Protein AF-A0A1Y5T626-F1 (afdb_monomer_lite)

InterPro domains:
  IPR026001 Abortive infection protein-like, C-terminal domain [PF14355] (139-267)

Structure (mmCIF, N/CA/C/O backbone):
data_AF-A0A1Y5T626-F1
#
_entry.id   AF-A0A1Y5T626-F1
#
loop_
_atom_site.group_PDB
_atom_site.id
_atom_site.type_symbol
_atom_site.label_atom_id
_atom_site.label_alt_id
_atom_site.label_comp_id
_atom_site.label_asym_id
_atom_site.label_entity_id
_atom_site.label_seq_id
_atom_site.pdbx_PDB_ins_code
_atom_site.Cartn_x
_atom_site.Cartn_y
_atom_site.Cartn_z
_atom_site.occupancy
_atom_site.B_iso_or_equiv
_atom_site.auth_seq_id
_atom_site.auth_comp_id
_atom_site.auth_asym_id
_atom_site.auth_atom_id
_atom_site.pdbx_PDB_model_num
ATOM 1 N N . MET A 1 1 ? 14.960 4.125 -10.237 1.00 83.12 1 MET A N 1
ATOM 2 C CA . MET A 1 1 ? 14.543 2.937 -9.449 1.00 83.12 1 MET A CA 1
ATOM 3 C C . MET A 1 1 ? 15.680 1.928 -9.455 1.00 83.12 1 MET A C 1
ATOM 5 O O . MET A 1 1 ? 16.269 1.764 -10.512 1.00 83.12 1 MET A O 1
ATOM 9 N N . LYS A 1 2 ? 16.004 1.274 -8.330 1.00 88.19 2 LYS A N 1
ATOM 10 C CA . LYS A 1 2 ? 17.037 0.223 -8.282 1.00 88.19 2 LYS A CA 1
ATOM 11 C C . LYS A 1 2 ? 16.456 -1.063 -7.700 1.00 88.19 2 LYS A C 1
ATOM 13 O O . LYS A 1 2 ? 15.790 -0.997 -6.671 1.00 88.19 2 LYS A O 1
ATOM 18 N N . ILE A 1 3 ? 16.715 -2.185 -8.363 1.00 92.25 3 ILE A N 1
ATOM 19 C CA . ILE A 1 3 ? 16.168 -3.511 -8.045 1.00 92.25 3 ILE A CA 1
ATOM 20 C C . ILE A 1 3 ? 17.290 -4.532 -7.812 1.00 92.25 3 ILE A C 1
ATOM 22 O O . ILE A 1 3 ? 18.430 -4.326 -8.242 1.00 92.25 3 ILE A O 1
ATOM 26 N N . GLY A 1 4 ? 16.979 -5.611 -7.104 1.00 88.31 4 GLY A N 1
ATOM 27 C CA . GLY A 1 4 ? 17.899 -6.673 -6.721 1.00 88.31 4 GLY A CA 1
ATOM 28 C C . GLY A 1 4 ? 17.961 -7.824 -7.726 1.00 88.31 4 GLY A C 1
ATOM 29 O O . GLY A 1 4 ? 17.244 -7.876 -8.726 1.00 88.31 4 GLY A O 1
ATOM 30 N N . GLU A 1 5 ? 18.829 -8.792 -7.435 1.00 92.62 5 GLU A N 1
ATOM 31 C CA . GLU A 1 5 ? 19.115 -9.944 -8.307 1.00 92.62 5 GLU A CA 1
ATOM 32 C C . GLU A 1 5 ? 17.899 -10.830 -8.590 1.00 92.62 5 GLU A C 1
ATOM 34 O O . GLU A 1 5 ? 17.734 -11.338 -9.702 1.00 92.62 5 GLU A O 1
ATOM 39 N N . ALA A 1 6 ? 17.022 -11.000 -7.599 1.00 91.56 6 ALA A N 1
ATOM 40 C CA . ALA A 1 6 ? 15.804 -11.785 -7.757 1.00 91.56 6 ALA A CA 1
ATOM 41 C C . ALA A 1 6 ? 14.863 -11.147 -8.792 1.00 91.56 6 ALA A C 1
ATOM 43 O O . ALA A 1 6 ? 14.368 -11.835 -9.683 1.00 91.56 6 ALA A O 1
ATOM 44 N N . ALA A 1 7 ? 14.665 -9.826 -8.721 1.00 95.75 7 ALA A N 1
ATOM 45 C CA . ALA A 1 7 ? 13.822 -9.098 -9.663 1.00 95.75 7 ALA A CA 1
ATOM 46 C C . ALA A 1 7 ? 14.418 -9.111 -11.078 1.00 95.75 7 ALA A C 1
ATOM 48 O O . ALA A 1 7 ? 13.700 -9.384 -12.038 1.00 95.75 7 ALA A O 1
ATOM 49 N N . ILE A 1 8 ? 15.737 -8.914 -11.206 1.00 97.94 8 ILE A N 1
ATOM 50 C CA . ILE A 1 8 ? 16.442 -9.033 -12.493 1.00 97.94 8 ILE A CA 1
ATOM 51 C C . ILE A 1 8 ? 16.241 -10.430 -13.090 1.00 97.94 8 ILE A C 1
ATOM 53 O O . ILE A 1 8 ? 15.916 -10.553 -14.267 1.00 97.94 8 ILE A O 1
ATOM 57 N N . SER A 1 9 ? 16.378 -11.487 -12.288 1.00 97.00 9 SER A N 1
ATOM 58 C CA . SER A 1 9 ? 16.199 -12.867 -12.758 1.00 97.00 9 SER A CA 1
ATOM 59 C C . SER A 1 9 ? 14.779 -13.123 -13.275 1.00 97.00 9 SER A C 1
ATOM 61 O O . SER A 1 9 ? 14.613 -13.727 -14.333 1.00 97.00 9 SER A O 1
ATOM 63 N N . HIS A 1 10 ? 13.753 -12.603 -12.593 1.00 97.62 10 HIS A N 1
ATOM 64 C CA . HIS A 1 10 ? 12.374 -12.665 -13.087 1.00 97.62 10 HIS A CA 1
ATOM 65 C C . HIS A 1 10 ? 12.187 -11.899 -14.400 1.00 97.62 10 HIS A C 1
ATOM 67 O O . HIS A 1 10 ? 11.561 -12.421 -15.319 1.00 97.62 10 HIS A O 1
ATOM 73 N N . LEU A 1 11 ? 12.759 -10.699 -14.524 1.00 98.19 11 LEU A N 1
ATOM 74 C CA . LEU A 1 11 ? 12.690 -9.903 -15.754 1.00 98.19 11 LEU A CA 1
ATOM 75 C C . LEU A 1 11 ? 13.376 -10.586 -16.945 1.00 98.19 11 LEU A C 1
ATOM 77 O O . LEU A 1 11 ? 12.913 -10.455 -18.079 1.00 98.19 11 LEU A O 1
ATOM 81 N N . VAL A 1 12 ? 14.448 -11.346 -16.707 1.00 98.19 12 VAL A N 1
ATOM 82 C CA . VAL A 1 12 ? 15.099 -12.164 -17.743 1.00 98.19 12 VAL A CA 1
ATOM 83 C C . VAL A 1 12 ? 14.169 -13.258 -18.246 1.00 98.19 12 VAL A C 1
ATOM 85 O O . VAL A 1 12 ? 14.033 -13.421 -19.459 1.00 98.19 12 VAL A O 1
ATOM 88 N N . GLU A 1 13 ? 13.514 -13.988 -17.343 1.00 97.69 13 GLU A N 1
ATOM 89 C CA . GLU A 1 13 ? 12.577 -15.039 -17.744 1.00 97.69 13 GLU A CA 1
ATOM 90 C C . GLU A 1 13 ? 11.328 -14.458 -18.416 1.00 97.69 13 GLU A C 1
ATOM 92 O O . GLU A 1 13 ? 10.905 -14.992 -19.435 1.00 97.69 13 GLU A O 1
ATOM 97 N N . ILE A 1 14 ? 10.796 -13.325 -17.943 1.00 97.50 14 ILE A N 1
ATOM 98 C CA . ILE A 1 14 ? 9.703 -12.599 -18.616 1.00 97.50 14 ILE A CA 1
ATOM 99 C C . ILE A 1 14 ? 10.117 -12.237 -20.045 1.00 97.50 14 ILE A C 1
ATOM 101 O O . ILE A 1 14 ? 9.430 -12.608 -20.994 1.00 97.50 14 ILE A O 1
ATOM 105 N N . ALA A 1 15 ? 11.270 -11.581 -20.219 1.00 97.12 15 ALA A N 1
ATOM 106 C CA . ALA A 1 15 ? 11.767 -11.194 -21.537 1.00 97.12 15 ALA A CA 1
ATOM 107 C C . ALA A 1 15 ? 11.977 -12.409 -22.453 1.00 97.12 15 ALA A C 1
ATOM 109 O O . ALA A 1 15 ? 11.654 -12.352 -23.638 1.00 97.12 15 ALA A O 1
ATOM 110 N N . TYR A 1 16 ? 12.481 -13.524 -21.921 1.00 95.56 16 TYR A N 1
ATOM 111 C CA . TYR A 1 16 ? 12.650 -14.759 -22.682 1.00 95.56 16 TYR A CA 1
ATOM 112 C C . TYR A 1 16 ? 11.308 -15.381 -23.100 1.00 95.56 16 TYR A C 1
ATOM 114 O O . TYR A 1 16 ? 11.157 -15.797 -24.252 1.00 95.56 16 TYR A O 1
ATOM 122 N N . ASN A 1 17 ? 10.337 -15.407 -22.187 1.00 95.88 17 ASN A N 1
ATOM 123 C CA . ASN A 1 17 ? 9.030 -16.033 -22.377 1.00 95.88 17 ASN A CA 1
ATOM 124 C C . ASN A 1 17 ? 8.097 -15.237 -23.299 1.00 95.88 17 ASN A C 1
ATOM 126 O O . ASN A 1 17 ? 7.178 -15.828 -23.852 1.00 95.88 17 ASN A O 1
ATOM 130 N N . THR A 1 18 ? 8.383 -13.958 -23.571 1.00 95.00 18 THR A N 1
ATOM 131 C CA . THR A 1 18 ? 7.705 -13.212 -24.654 1.00 95.00 18 THR A CA 1
ATOM 132 C C . THR A 1 18 ? 7.860 -13.862 -26.036 1.00 95.00 18 THR A C 1
ATOM 134 O O . THR A 1 18 ? 7.148 -13.513 -26.972 1.00 95.00 18 THR A O 1
ATOM 137 N N . GLY A 1 19 ? 8.835 -14.764 -26.211 1.00 93.19 19 GLY A N 1
ATOM 138 C CA . GLY A 1 19 ? 9.074 -15.453 -27.479 1.00 93.19 19 GLY A CA 1
ATOM 139 C C . GLY A 1 19 ? 9.789 -14.610 -28.541 1.00 93.19 19 GLY A C 1
ATOM 140 O O . GLY A 1 19 ? 10.051 -15.120 -29.631 1.00 93.19 19 GLY A O 1
ATOM 141 N N . MET A 1 20 ? 10.182 -13.366 -28.236 1.00 93.88 20 MET A N 1
ATOM 142 C CA . MET A 1 20 ? 10.884 -12.488 -29.179 1.00 93.88 20 MET A CA 1
ATOM 143 C C . MET A 1 20 ? 12.141 -13.142 -29.782 1.00 93.88 20 MET A C 1
ATOM 145 O O . MET A 1 20 ? 12.920 -13.836 -29.108 1.00 93.88 20 MET A O 1
ATOM 149 N N . SER A 1 21 ? 12.373 -12.897 -31.073 1.00 95.06 21 SER A N 1
ATOM 150 C CA . SER A 1 21 ? 13.642 -13.225 -31.729 1.00 95.06 21 SER A CA 1
ATOM 151 C C . SER A 1 21 ? 14.734 -12.212 -31.347 1.00 95.06 21 SER A C 1
ATOM 153 O O . SER A 1 21 ? 14.468 -11.207 -30.686 1.00 95.06 21 SER A O 1
ATOM 155 N N . SER A 1 22 ? 15.991 -12.490 -31.711 1.00 95.38 22 SER A N 1
ATOM 156 C CA . SER A 1 22 ? 17.142 -11.673 -31.297 1.00 95.38 22 SER A CA 1
ATOM 157 C C . SER A 1 22 ? 17.028 -10.203 -31.710 1.00 95.38 22 SER A C 1
ATOM 159 O O . SER A 1 22 ? 17.240 -9.335 -30.872 1.00 95.38 22 SER A O 1
ATOM 161 N N . GLY A 1 23 ? 16.638 -9.919 -32.957 1.00 95.62 23 GLY A N 1
ATOM 162 C CA . GLY A 1 23 ? 16.485 -8.548 -33.458 1.00 95.62 23 GLY A CA 1
ATOM 163 C C . GLY A 1 23 ? 15.469 -7.712 -32.663 1.00 95.62 23 GLY A C 1
ATOM 164 O O . GLY A 1 23 ? 15.857 -6.685 -32.110 1.00 95.62 23 GLY A O 1
ATOM 165 N N . PRO A 1 24 ? 14.198 -8.146 -32.539 1.00 95.88 24 PRO A N 1
ATOM 166 C CA . PRO A 1 24 ? 13.185 -7.477 -31.722 1.00 95.88 24 PRO A CA 1
ATOM 167 C C . PRO A 1 24 ? 13.579 -7.315 -30.253 1.00 95.88 24 PRO A C 1
ATOM 169 O O . PRO A 1 24 ? 13.340 -6.258 -29.685 1.00 95.88 24 PRO A O 1
ATOM 172 N N . MET A 1 25 ? 14.235 -8.312 -29.648 1.00 96.94 25 MET A N 1
ATOM 173 C CA . MET A 1 25 ? 14.713 -8.197 -28.266 1.00 96.94 25 MET A CA 1
ATOM 174 C C . MET A 1 25 ? 15.777 -7.100 -28.126 1.00 96.94 25 MET A C 1
ATOM 176 O O . MET A 1 25 ? 15.714 -6.300 -27.198 1.00 96.94 25 MET A O 1
ATOM 180 N N . ILE A 1 26 ? 16.735 -7.026 -29.056 1.00 97.06 26 ILE A N 1
ATOM 181 C CA . ILE A 1 26 ? 17.733 -5.947 -29.083 1.00 97.06 26 ILE A CA 1
ATOM 182 C C . ILE A 1 26 ? 17.045 -4.591 -29.278 1.00 97.06 26 ILE A C 1
ATOM 184 O O . ILE A 1 26 ? 17.348 -3.643 -28.557 1.00 97.06 26 ILE A O 1
ATOM 188 N N . ALA A 1 27 ? 16.095 -4.507 -30.214 1.00 96.44 27 ALA A N 1
ATOM 189 C CA . ALA A 1 27 ? 15.354 -3.281 -30.499 1.00 96.44 27 ALA A CA 1
ATOM 190 C C . ALA A 1 27 ? 14.538 -2.797 -29.290 1.00 96.44 27 ALA A C 1
ATOM 192 O O . ALA A 1 27 ? 14.571 -1.608 -28.986 1.00 96.44 27 ALA A O 1
ATOM 193 N N . PHE A 1 28 ? 13.878 -3.715 -28.575 1.00 97.50 28 PHE A N 1
ATOM 194 C CA . PHE A 1 28 ? 13.154 -3.425 -27.338 1.00 97.50 28 PHE A CA 1
ATOM 195 C C . PHE A 1 28 ? 14.066 -2.768 -26.303 1.00 97.50 28 PHE A C 1
ATOM 197 O O . PHE A 1 28 ? 13.752 -1.716 -25.771 1.00 97.50 28 PHE A O 1
ATOM 204 N N . PHE A 1 29 ? 15.231 -3.348 -26.024 1.00 97.88 29 PHE A N 1
ATOM 205 C CA . PHE A 1 29 ? 16.139 -2.766 -25.038 1.00 97.88 29 PHE A CA 1
ATOM 206 C C . PHE A 1 29 ? 16.732 -1.432 -25.509 1.00 97.88 29 PHE A C 1
ATOM 208 O O . PHE A 1 29 ? 16.848 -0.492 -24.722 1.00 97.88 29 PHE A O 1
ATOM 215 N N . ASN A 1 30 ? 17.045 -1.312 -26.801 1.00 97.06 30 ASN A N 1
ATOM 216 C CA . ASN A 1 30 ? 17.566 -0.072 -27.366 1.00 97.06 30 ASN A CA 1
ATOM 217 C C . ASN A 1 30 ? 16.543 1.079 -27.349 1.00 97.06 30 ASN A C 1
ATOM 219 O O . ASN A 1 30 ? 16.950 2.236 -27.248 1.00 97.06 30 ASN A O 1
ATOM 223 N N . SER A 1 31 ? 15.230 0.806 -27.362 1.00 97.12 31 SER A N 1
ATOM 224 C CA . SER A 1 31 ? 14.220 1.867 -27.208 1.00 97.12 31 SER A CA 1
ATOM 225 C C . SER A 1 31 ? 14.232 2.532 -25.828 1.00 97.12 31 SER A C 1
ATOM 227 O O . SER A 1 31 ? 13.653 3.601 -25.676 1.00 97.12 31 SER A O 1
ATOM 229 N N . PHE A 1 32 ? 14.924 1.945 -24.845 1.00 97.00 32 PHE A N 1
ATOM 230 C CA . PHE A 1 32 ? 15.116 2.498 -23.498 1.00 97.00 32 PHE A CA 1
ATOM 231 C C . PHE A 1 32 ? 16.527 3.071 -23.286 1.00 97.00 32 PHE A C 1
ATOM 233 O O . PHE A 1 32 ? 17.029 3.120 -22.164 1.00 97.00 32 PHE A O 1
ATOM 240 N N . GLY A 1 33 ? 17.191 3.493 -24.369 1.00 91.56 33 GLY A N 1
ATOM 241 C CA . GLY A 1 33 ? 18.471 4.209 -24.315 1.00 91.56 33 GLY A CA 1
ATOM 242 C C . GLY A 1 33 ? 19.716 3.321 -24.276 1.00 91.56 33 GLY A C 1
ATOM 243 O O . GLY A 1 33 ? 20.825 3.834 -24.118 1.00 91.56 33 GLY A O 1
ATOM 244 N N . LEU A 1 34 ? 19.561 2.005 -24.440 1.00 94.38 34 LEU A N 1
ATOM 245 C CA . LEU A 1 34 ? 20.689 1.100 -24.651 1.00 94.38 34 LEU A CA 1
ATOM 246 C C . LEU A 1 34 ? 21.186 1.178 -26.106 1.00 94.38 34 LEU A C 1
ATOM 248 O O . LEU A 1 34 ? 20.417 1.430 -27.029 1.00 94.38 34 LEU A O 1
ATOM 252 N N . ASN A 1 35 ? 22.479 0.928 -26.321 1.00 93.12 35 ASN A N 1
ATOM 253 C CA . ASN A 1 35 ? 23.119 0.995 -27.642 1.00 93.12 35 ASN A CA 1
ATOM 254 C C . ASN A 1 35 ? 23.743 -0.351 -28.028 1.00 93.12 35 ASN A C 1
ATOM 256 O O . ASN A 1 35 ? 24.937 -0.449 -28.312 1.00 93.12 35 ASN A O 1
ATOM 260 N N . ASN A 1 36 ? 22.936 -1.411 -28.008 1.00 92.69 36 ASN A N 1
ATOM 261 C CA . ASN A 1 36 ? 23.397 -2.746 -28.376 1.00 92.69 36 ASN A CA 1
ATOM 262 C C . ASN A 1 36 ? 23.450 -2.910 -29.903 1.00 92.69 36 ASN A C 1
ATOM 264 O O . ASN A 1 36 ? 22.513 -2.487 -30.590 1.00 92.69 36 ASN A O 1
ATOM 268 N N . PRO A 1 37 ? 24.492 -3.559 -30.454 1.00 89.56 37 PRO A N 1
ATOM 269 C CA . PRO A 1 37 ? 24.579 -3.815 -31.885 1.00 89.56 37 PRO A CA 1
ATOM 270 C C . PRO A 1 37 ? 23.448 -4.746 -32.329 1.00 89.56 37 PRO A C 1
ATOM 272 O O . PRO A 1 37 ? 23.225 -5.806 -31.741 1.00 89.56 37 PRO A O 1
ATOM 275 N N . VAL A 1 38 ? 22.743 -4.364 -33.394 1.00 87.62 38 VAL A N 1
ATOM 276 C CA . VAL A 1 38 ? 21.684 -5.195 -33.973 1.00 87.62 38 VAL A CA 1
ATOM 277 C C . VAL A 1 38 ? 22.332 -6.352 -34.724 1.00 87.62 38 VAL A C 1
ATOM 279 O O . VAL A 1 38 ? 22.929 -6.169 -35.783 1.00 87.62 38 VAL A O 1
ATOM 282 N N . VAL A 1 39 ? 22.212 -7.551 -34.162 1.00 89.62 39 VAL A N 1
ATOM 283 C CA . VAL A 1 39 ? 22.705 -8.794 -34.760 1.00 89.62 39 VAL A CA 1
ATOM 284 C C . VAL A 1 39 ? 21.542 -9.706 -35.129 1.00 89.62 39 VAL A C 1
ATOM 286 O O . VAL A 1 39 ? 20.504 -9.719 -34.465 1.00 89.62 39 VAL A O 1
ATOM 289 N N . HIS A 1 40 ? 21.726 -10.507 -36.179 1.00 81.56 40 HIS A N 1
ATOM 290 C CA . HIS A 1 40 ? 20.710 -11.469 -36.610 1.00 81.56 40 HIS A CA 1
ATOM 291 C C . HIS A 1 40 ? 20.450 -12.562 -35.565 1.00 81.56 40 HIS A C 1
ATOM 293 O O . HIS A 1 40 ? 19.309 -12.993 -35.405 1.00 81.56 40 HIS A O 1
ATOM 299 N N . MET A 1 41 ? 21.486 -12.990 -34.838 1.00 91.56 41 MET A N 1
ATOM 300 C CA . MET A 1 41 ? 21.388 -14.056 -33.846 1.00 91.56 41 MET A CA 1
ATOM 301 C C . MET A 1 41 ? 22.274 -13.746 -32.641 1.00 91.56 41 MET A C 1
ATOM 303 O O . MET A 1 41 ? 23.469 -13.509 -32.782 1.00 91.56 41 MET A O 1
ATOM 307 N N . LEU A 1 42 ? 21.668 -13.741 -31.455 1.00 92.12 42 LEU A N 1
ATOM 308 C CA . LEU A 1 42 ? 22.388 -13.677 -30.184 1.00 92.12 42 LEU A CA 1
ATOM 309 C C . LEU A 1 42 ? 22.853 -15.079 -29.791 1.00 92.12 42 LEU A C 1
ATOM 311 O O . LEU A 1 42 ? 22.058 -16.016 -29.856 1.00 92.12 42 LEU A O 1
ATOM 315 N N . ASP A 1 43 ? 24.070 -15.195 -29.257 1.00 90.44 43 ASP A N 1
ATOM 316 C CA . ASP A 1 43 ? 24.578 -16.457 -28.691 1.00 90.44 43 ASP A CA 1
ATOM 317 C C . ASP A 1 43 ? 23.661 -17.006 -27.589 1.00 90.44 43 ASP A C 1
ATOM 319 O O . ASP A 1 43 ? 23.450 -18.208 -27.454 1.00 90.44 43 ASP A O 1
ATOM 323 N N . SER A 1 44 ? 23.114 -16.108 -26.763 1.00 95.69 44 SER A N 1
ATOM 324 C CA . SER A 1 44 ? 22.141 -16.442 -25.727 1.00 95.69 44 SER A CA 1
ATOM 325 C C . SER A 1 44 ? 21.249 -15.246 -25.424 1.00 95.69 44 SER A C 1
ATOM 327 O O . SER A 1 44 ? 21.695 -14.246 -24.857 1.00 95.69 44 SER A O 1
ATOM 329 N N . LYS A 1 45 ? 19.956 -15.379 -25.745 1.00 95.62 45 LYS A N 1
ATOM 330 C CA . LYS A 1 45 ? 18.931 -14.374 -25.423 1.00 95.62 45 LYS A CA 1
ATOM 331 C C . LYS A 1 45 ? 18.831 -14.110 -23.919 1.00 95.62 45 LYS A C 1
ATOM 333 O O . LYS A 1 45 ? 18.719 -12.961 -23.517 1.00 95.62 45 LYS A O 1
ATOM 338 N N . ARG A 1 46 ? 18.936 -15.152 -23.083 1.00 96.69 46 ARG A N 1
ATOM 339 C CA . ARG A 1 46 ? 18.907 -15.003 -21.617 1.00 96.69 46 ARG A CA 1
ATOM 340 C C . ARG A 1 46 ? 20.104 -14.215 -21.098 1.00 96.69 46 ARG A C 1
ATOM 342 O O . ARG A 1 46 ? 19.926 -13.315 -20.284 1.00 96.69 46 ARG A O 1
ATOM 349 N N . ARG A 1 47 ? 21.315 -14.531 -21.577 1.00 97.00 47 ARG A N 1
ATOM 350 C CA . ARG A 1 47 ? 22.535 -13.814 -21.171 1.00 97.00 47 ARG A CA 1
ATOM 351 C C . ARG A 1 47 ? 22.453 -12.343 -21.572 1.00 97.00 47 ARG A C 1
ATOM 353 O O . ARG A 1 47 ? 22.737 -11.480 -20.751 1.00 97.00 47 ARG A O 1
ATOM 360 N N . PHE A 1 48 ? 22.011 -12.083 -22.802 1.00 97.62 48 PHE A N 1
ATOM 361 C CA . PHE A 1 48 ? 21.790 -10.731 -23.302 1.00 97.62 48 PHE A CA 1
ATOM 362 C C . PHE A 1 48 ? 20.754 -9.970 -22.465 1.00 97.62 48 PHE A C 1
ATOM 364 O O . PHE A 1 48 ? 21.060 -8.896 -21.960 1.00 97.62 48 PHE A O 1
ATOM 371 N N . ALA A 1 49 ? 19.569 -10.547 -22.241 1.00 97.56 49 ALA A N 1
ATOM 372 C CA . ALA A 1 49 ? 18.525 -9.920 -21.433 1.00 97.56 49 ALA A CA 1
ATOM 373 C C . ALA A 1 49 ? 18.995 -9.642 -19.996 1.00 97.56 49 ALA A C 1
ATOM 375 O O . ALA A 1 49 ? 18.683 -8.590 -19.449 1.00 97.56 49 ALA A O 1
ATOM 376 N N . ASN A 1 50 ? 19.775 -10.545 -19.386 1.00 98.06 50 ASN A N 1
ATOM 377 C CA . ASN A 1 50 ? 20.330 -10.328 -18.046 1.00 98.06 50 ASN A CA 1
ATOM 378 C C . ASN A 1 50 ? 21.237 -9.098 -18.011 1.00 98.06 50 ASN A C 1
ATOM 380 O O . ASN A 1 50 ? 21.083 -8.247 -17.138 1.00 98.06 50 ASN A O 1
ATOM 384 N N . GLN A 1 51 ? 22.138 -8.983 -18.986 1.00 97.56 51 GLN A N 1
ATOM 385 C CA . GLN A 1 51 ? 23.017 -7.830 -19.104 1.00 97.56 51 GLN A CA 1
ATOM 386 C C . GLN A 1 51 ? 22.225 -6.539 -19.360 1.00 97.56 51 GLN A C 1
ATOM 388 O O . GLN A 1 51 ? 22.416 -5.562 -18.642 1.00 97.56 51 GLN A O 1
ATOM 393 N N . ALA A 1 52 ? 21.282 -6.550 -20.302 1.00 97.88 52 ALA A N 1
ATOM 394 C CA . ALA A 1 52 ? 20.480 -5.376 -20.635 1.00 97.88 52 ALA A C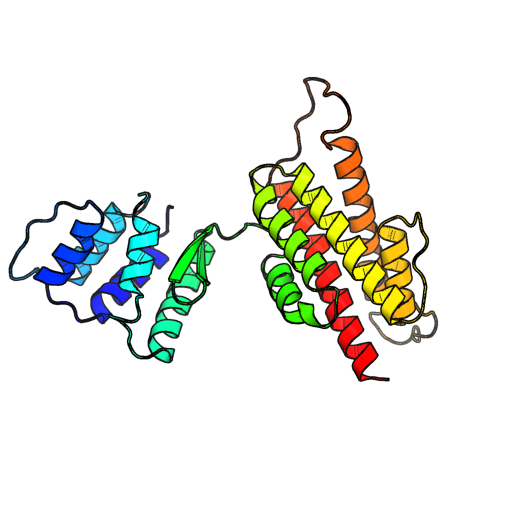A 1
ATOM 395 C C . ALA A 1 52 ? 19.638 -4.880 -19.442 1.00 97.88 52 ALA A C 1
ATOM 397 O O . ALA A 1 52 ? 19.621 -3.686 -19.145 1.00 97.88 52 ALA A O 1
ATOM 398 N N . TRP A 1 53 ? 19.003 -5.786 -18.687 1.00 98.19 53 TRP A N 1
ATOM 399 C CA . TRP A 1 53 ? 18.274 -5.417 -17.467 1.00 98.19 53 TRP A CA 1
ATOM 400 C C . TRP A 1 53 ? 19.184 -4.858 -16.373 1.00 98.19 53 TRP A C 1
ATOM 402 O O . TRP A 1 53 ? 18.774 -3.957 -15.642 1.00 98.19 53 TRP A O 1
ATOM 412 N N . ARG A 1 54 ? 20.421 -5.357 -16.253 1.00 97.94 54 ARG A N 1
ATOM 413 C CA . ARG A 1 54 ? 21.414 -4.793 -15.327 1.00 97.94 54 ARG A CA 1
ATOM 414 C C . ARG A 1 54 ? 21.843 -3.390 -15.728 1.00 97.94 54 ARG A C 1
ATOM 416 O O . ARG A 1 54 ? 22.008 -2.559 -14.845 1.00 97.94 54 ARG A O 1
ATOM 423 N N . GLU A 1 55 ? 22.009 -3.131 -17.019 1.00 97.31 55 GLU A N 1
ATOM 424 C CA . GLU A 1 55 ? 22.370 -1.806 -17.532 1.00 97.31 55 GLU A CA 1
ATOM 425 C C . GLU A 1 55 ? 21.225 -0.796 -17.354 1.00 97.31 55 GLU A C 1
ATOM 427 O O . GLU A 1 55 ? 21.471 0.353 -16.994 1.00 97.31 55 GLU A O 1
ATOM 432 N N . LEU A 1 56 ? 19.966 -1.231 -17.491 1.00 96.38 56 LEU A N 1
ATOM 433 C CA . LEU A 1 56 ? 18.800 -0.411 -17.139 1.00 96.38 56 LEU A CA 1
ATOM 434 C C . LEU A 1 56 ? 18.613 -0.241 -15.624 1.00 96.38 56 LEU A C 1
ATOM 436 O O . LEU A 1 56 ? 17.919 0.679 -15.189 1.00 96.38 56 LEU A O 1
ATOM 440 N N . ASN A 1 57 ? 19.199 -1.101 -14.789 1.00 96.50 57 ASN A N 1
ATOM 441 C CA . ASN A 1 57 ? 18.993 -1.041 -13.347 1.00 96.50 57 ASN A CA 1
ATOM 442 C C . ASN A 1 57 ? 19.556 0.258 -12.748 1.00 96.50 57 ASN A C 1
ATOM 444 O O . ASN A 1 57 ? 20.763 0.489 -12.742 1.00 96.50 57 ASN A O 1
ATOM 448 N N . GLY A 1 58 ? 18.685 1.089 -12.176 1.00 88.44 58 GLY A N 1
ATOM 449 C CA . GLY A 1 58 ? 19.044 2.415 -11.672 1.00 88.44 58 GLY A CA 1
ATOM 450 C C . GLY A 1 58 ? 18.654 3.564 -12.602 1.00 88.44 58 GLY A C 1
ATOM 451 O O . GLY A 1 58 ? 18.631 4.702 -12.134 1.00 88.44 58 GLY A O 1
ATOM 452 N N . SER A 1 59 ? 18.298 3.295 -13.862 1.00 93.69 59 SER A N 1
ATOM 453 C CA . SER A 1 59 ? 17.910 4.327 -14.830 1.00 93.69 59 SER A CA 1
ATOM 454 C C . SER A 1 59 ? 16.487 4.865 -14.593 1.00 93.69 59 SER A C 1
ATOM 456 O O . SER A 1 59 ? 15.698 4.297 -13.822 1.00 93.69 59 SER A O 1
ATOM 458 N N . SER A 1 60 ? 16.164 5.990 -15.245 1.00 90.88 60 SER A N 1
ATOM 459 C CA . SER A 1 60 ? 14.802 6.539 -15.330 1.00 90.88 60 SER A CA 1
ATOM 460 C C . SER A 1 60 ? 13.873 5.693 -16.198 1.00 90.88 60 SER A C 1
ATOM 462 O O . SER A 1 60 ? 12.669 5.714 -15.974 1.00 90.88 60 SER A O 1
ATOM 464 N N . GLU A 1 61 ? 14.430 4.930 -17.141 1.00 95.31 61 GLU A N 1
ATOM 465 C CA . GLU A 1 61 ? 13.676 4.173 -18.147 1.00 95.31 61 GLU A CA 1
ATOM 466 C C . GLU A 1 61 ? 13.190 2.812 -17.644 1.00 95.31 61 GLU A C 1
ATOM 468 O O . GLU A 1 61 ? 12.257 2.235 -18.200 1.00 95.31 61 GLU A O 1
ATOM 473 N N . LEU A 1 62 ? 13.795 2.286 -16.573 1.00 95.81 62 LEU A N 1
ATOM 474 C CA . LEU A 1 62 ? 13.474 0.959 -16.047 1.00 95.81 62 LEU A CA 1
ATOM 475 C C . LEU A 1 62 ? 11.967 0.737 -15.779 1.00 95.81 62 LEU A C 1
ATOM 477 O O . LEU A 1 62 ? 11.470 -0.316 -16.173 1.00 95.81 62 LEU A O 1
ATOM 481 N N . PRO A 1 63 ? 11.211 1.661 -15.146 1.00 93.69 63 PRO A N 1
ATOM 482 C CA . PRO A 1 63 ? 9.774 1.473 -14.934 1.00 93.69 63 PRO A CA 1
ATOM 483 C C . PRO A 1 63 ? 8.982 1.322 -16.237 1.00 93.69 63 PRO A C 1
ATOM 485 O O . PRO A 1 63 ? 8.119 0.452 -16.325 1.00 93.69 63 PRO A O 1
ATOM 488 N N . GLU A 1 64 ? 9.294 2.125 -17.257 1.00 94.81 64 GLU A N 1
ATOM 489 C CA . GLU A 1 64 ? 8.592 2.063 -18.541 1.00 94.81 64 GLU A CA 1
ATOM 490 C C . GLU A 1 64 ? 8.970 0.792 -19.315 1.00 94.81 64 GLU A C 1
ATOM 492 O O . GLU A 1 64 ? 8.103 0.143 -19.895 1.00 94.81 64 GLU A O 1
ATOM 497 N N . ALA A 1 65 ? 10.227 0.347 -19.230 1.00 96.94 65 ALA A N 1
ATOM 498 C CA . ALA A 1 65 ? 10.638 -0.945 -19.777 1.00 96.94 65 ALA A CA 1
ATOM 499 C C . ALA A 1 65 ? 9.877 -2.118 -19.128 1.00 96.94 65 ALA A C 1
ATOM 501 O O . ALA A 1 65 ? 9.435 -3.033 -19.826 1.00 96.94 65 ALA A O 1
ATOM 502 N N . ILE A 1 66 ? 9.669 -2.086 -17.804 1.00 96.94 66 ILE A N 1
ATOM 503 C CA . ILE A 1 66 ? 8.858 -3.089 -17.091 1.00 96.94 66 ILE A CA 1
ATOM 504 C C . ILE A 1 66 ? 7.392 -3.037 -17.549 1.00 96.94 66 ILE A C 1
ATOM 506 O O . ILE A 1 66 ? 6.801 -4.086 -17.804 1.00 96.94 66 ILE A O 1
ATOM 510 N N . ASN A 1 67 ? 6.814 -1.842 -17.703 1.00 94.88 67 ASN A N 1
ATOM 511 C CA . ASN A 1 67 ? 5.455 -1.672 -18.224 1.00 94.88 67 ASN A CA 1
ATOM 512 C C . ASN A 1 67 ? 5.307 -2.284 -19.631 1.00 94.88 67 ASN A C 1
ATOM 514 O O . ASN A 1 67 ? 4.396 -3.075 -19.876 1.00 94.88 67 ASN A O 1
ATOM 518 N N . GLN A 1 68 ? 6.232 -1.987 -20.549 1.00 95.81 68 GLN A N 1
ATOM 519 C CA . GLN A 1 68 ? 6.137 -2.457 -21.934 1.00 95.81 68 GLN A CA 1
ATOM 520 C C . GLN A 1 68 ? 6.389 -3.959 -22.103 1.00 95.81 68 GLN A C 1
ATOM 522 O O . GLN A 1 68 ? 5.682 -4.611 -22.882 1.00 95.81 68 GLN A O 1
ATOM 527 N N . ILE A 1 69 ? 7.344 -4.543 -21.368 1.00 96.94 69 ILE A N 1
ATOM 528 C CA . ILE A 1 69 ? 7.607 -5.990 -21.460 1.00 96.94 69 ILE A CA 1
ATOM 529 C C . ILE A 1 69 ? 6.440 -6.827 -20.908 1.00 96.94 69 ILE A C 1
ATOM 531 O O . ILE A 1 69 ? 6.243 -7.963 -21.332 1.00 96.94 69 ILE A O 1
ATOM 535 N N . LEU A 1 70 ? 5.634 -6.254 -20.009 1.00 95.69 70 LEU A N 1
ATOM 536 C CA . LEU A 1 70 ? 4.419 -6.853 -19.445 1.00 95.69 70 LEU A CA 1
ATOM 537 C C . LEU A 1 70 ? 3.131 -6.371 -20.134 1.00 95.69 70 LEU A C 1
ATOM 539 O O . LEU A 1 70 ? 2.028 -6.623 -19.643 1.00 95.69 70 LEU A O 1
ATOM 543 N N . SER A 1 71 ? 3.238 -5.667 -21.262 1.00 92.50 71 SER A N 1
ATOM 544 C CA . SER A 1 71 ? 2.065 -5.173 -21.983 1.00 92.50 71 SER A CA 1
ATOM 545 C C . SER A 1 71 ? 1.205 -6.321 -22.545 1.00 92.50 71 SER A C 1
ATOM 547 O O . SER A 1 71 ? 1.740 -7.388 -22.872 1.00 92.50 71 SER A O 1
ATOM 549 N N . PRO A 1 72 ? -0.114 -6.107 -22.734 1.00 91.25 72 PRO A N 1
ATOM 550 C CA . PRO A 1 72 ? -1.009 -7.103 -23.336 1.00 91.25 72 PRO A CA 1
ATOM 551 C C . PRO A 1 72 ? -0.583 -7.570 -24.736 1.00 91.25 72 PRO A C 1
ATOM 553 O O . PRO A 1 72 ? -0.981 -8.641 -25.180 1.00 91.25 72 PRO A O 1
ATOM 556 N N . HIS A 1 73 ? 0.256 -6.793 -25.433 1.00 91.12 73 HIS A N 1
ATOM 557 C CA . HIS A 1 73 ? 0.830 -7.191 -26.718 1.00 91.12 73 HIS A CA 1
ATOM 558 C C . HIS A 1 73 ? 1.703 -8.451 -26.607 1.00 91.12 73 HIS A C 1
ATOM 560 O O . HIS A 1 73 ? 1.602 -9.338 -27.451 1.00 91.12 73 HIS A O 1
ATOM 566 N N . HIS A 1 74 ? 2.536 -8.541 -25.565 1.00 93.19 74 HIS A N 1
ATOM 567 C CA . HIS A 1 74 ? 3.373 -9.718 -25.307 1.00 93.19 74 HIS A CA 1
ATOM 568 C C . HIS A 1 74 ? 2.622 -10.810 -24.536 1.00 93.19 74 HIS A C 1
ATOM 570 O O . HIS A 1 74 ? 2.975 -11.982 -24.638 1.00 93.19 74 HIS A O 1
ATOM 576 N N . TRP A 1 75 ? 1.593 -10.426 -23.775 1.00 93.31 75 TRP A N 1
ATOM 577 C CA . TRP A 1 75 ? 0.841 -11.307 -22.882 1.00 93.31 75 TRP A CA 1
ATOM 578 C C . TRP A 1 75 ? -0.670 -11.153 -23.113 1.00 93.31 75 TRP A C 1
ATOM 580 O O . TRP A 1 75 ? -1.344 -10.503 -22.314 1.00 93.31 75 TRP A O 1
ATOM 590 N N . PRO A 1 76 ? -1.217 -11.725 -24.201 1.00 91.00 76 PRO A N 1
ATOM 591 C CA . PRO A 1 76 ? -2.620 -11.536 -24.579 1.00 91.00 76 PRO A CA 1
ATOM 592 C C . PRO A 1 76 ? -3.609 -12.300 -23.686 1.00 91.00 76 PRO A C 1
ATOM 594 O O . PRO A 1 76 ? -4.806 -12.037 -23.742 1.00 91.00 76 PRO A O 1
ATOM 597 N N . GLN A 1 77 ? -3.135 -13.272 -22.900 1.00 92.75 77 GLN A N 1
ATOM 598 C CA . GLN A 1 77 ? -3.946 -13.981 -21.912 1.00 92.75 77 GLN A CA 1
ATOM 599 C C . GLN A 1 77 ? -3.805 -13.300 -20.550 1.00 92.75 77 GLN A C 1
ATOM 601 O O . GLN A 1 77 ? -2.736 -13.360 -19.938 1.00 92.75 77 GLN A O 1
ATOM 606 N N . ASP A 1 78 ? -4.891 -12.700 -20.062 1.00 87.69 78 ASP A N 1
ATOM 607 C CA . ASP A 1 78 ? -4.895 -11.928 -18.812 1.00 87.69 78 ASP A CA 1
ATOM 608 C C . ASP A 1 78 ? -4.413 -12.750 -17.608 1.00 87.69 78 ASP A C 1
ATOM 610 O O . ASP A 1 78 ? -3.592 -12.272 -16.825 1.00 87.69 78 ASP A O 1
ATOM 614 N N . ASP A 1 79 ? -4.827 -14.017 -17.501 1.00 91.75 79 ASP A N 1
ATOM 615 C CA . ASP A 1 79 ? -4.403 -14.912 -16.416 1.00 91.75 79 ASP A CA 1
ATOM 616 C C . ASP A 1 79 ? -2.889 -15.169 -16.421 1.00 91.75 79 ASP A C 1
ATOM 618 O O . ASP A 1 79 ? -2.251 -15.241 -15.367 1.00 91.75 79 ASP A O 1
ATOM 622 N N . GLU A 1 80 ? -2.288 -15.326 -17.602 1.00 93.12 80 GLU A N 1
ATOM 623 C CA . GLU A 1 80 ? -0.848 -15.543 -17.729 1.00 93.12 80 GLU A CA 1
ATOM 624 C C . GLU A 1 80 ? -0.079 -14.256 -17.432 1.00 93.12 80 GLU A C 1
ATOM 626 O O . GLU A 1 80 ? 0.875 -14.274 -16.648 1.00 93.12 80 GLU A O 1
ATOM 631 N N . ARG A 1 81 ? -0.542 -13.130 -17.987 1.00 93.50 81 ARG A N 1
ATOM 632 C CA . ARG A 1 81 ? 0.004 -11.798 -17.714 1.00 93.50 81 ARG A CA 1
ATOM 633 C C . ARG A 1 81 ? 0.011 -11.512 -16.214 1.00 93.50 81 ARG A C 1
ATOM 635 O O . ARG A 1 81 ? 1.047 -11.134 -15.664 1.00 93.50 81 ARG A O 1
ATOM 642 N N . GLN A 1 82 ? -1.112 -11.755 -15.541 1.00 91.06 82 GLN A N 1
ATOM 643 C CA . GLN A 1 82 ? -1.251 -11.525 -14.107 1.00 91.06 82 GLN A CA 1
ATOM 644 C C . GLN A 1 82 ? -0.288 -12.399 -13.298 1.00 91.06 82 GLN A C 1
ATOM 646 O O . GLN A 1 82 ? 0.354 -11.907 -12.371 1.00 91.06 82 GLN A O 1
ATOM 651 N N . ARG A 1 83 ? -0.081 -13.666 -13.684 1.00 93.00 83 ARG A N 1
ATOM 652 C CA . ARG A 1 83 ? 0.919 -14.535 -13.035 1.00 93.00 83 ARG A CA 1
ATOM 653 C C . ARG A 1 83 ? 2.342 -13.989 -13.161 1.00 93.00 83 ARG A C 1
ATOM 655 O O . ARG A 1 83 ? 3.108 -14.090 -12.199 1.00 93.00 83 ARG A O 1
ATOM 662 N N . GLN A 1 84 ? 2.716 -13.428 -14.315 1.00 94.62 84 GLN A N 1
ATOM 663 C CA . GLN A 1 84 ? 4.034 -12.803 -14.488 1.00 94.62 84 GLN A CA 1
ATOM 664 C C . GLN A 1 84 ? 4.186 -11.572 -13.590 1.00 94.62 84 GLN A C 1
ATOM 666 O O . GLN A 1 84 ? 5.193 -11.450 -12.886 1.00 94.62 84 GLN A O 1
ATOM 671 N N . ILE A 1 85 ? 3.162 -10.710 -13.559 1.00 94.06 85 ILE A N 1
ATOM 672 C CA . ILE A 1 85 ? 3.116 -9.523 -12.695 1.00 94.06 85 ILE A CA 1
ATOM 673 C C . ILE A 1 85 ? 3.256 -9.934 -11.228 1.00 94.06 85 ILE A C 1
ATOM 675 O O . ILE A 1 85 ? 4.122 -9.409 -10.532 1.00 94.06 85 ILE A O 1
ATOM 679 N N . ASP A 1 86 ? 2.470 -10.904 -10.759 1.00 91.00 86 ASP A N 1
ATOM 680 C CA . ASP A 1 86 ? 2.475 -11.356 -9.367 1.00 91.00 86 ASP A CA 1
ATOM 681 C C . ASP A 1 86 ? 3.826 -11.937 -8.946 1.00 91.00 86 ASP A C 1
ATOM 683 O O . ASP A 1 86 ? 4.307 -11.678 -7.838 1.00 91.00 86 ASP A O 1
ATOM 687 N N . ASN A 1 87 ? 4.463 -12.719 -9.821 1.00 92.19 87 ASN A N 1
ATOM 688 C CA . ASN A 1 87 ? 5.771 -13.304 -9.543 1.00 92.19 87 ASN A CA 1
ATOM 689 C C . ASN A 1 87 ? 6.873 -12.245 -9.495 1.00 92.19 87 ASN A C 1
ATOM 691 O O . ASN A 1 87 ? 7.664 -12.246 -8.551 1.00 92.19 87 ASN A O 1
ATOM 695 N N . LEU A 1 88 ? 6.888 -11.302 -10.440 1.00 95.62 88 LEU A N 1
ATOM 696 C CA . LEU A 1 88 ? 7.824 -10.182 -10.404 1.00 95.62 88 LEU A CA 1
ATOM 697 C C . LEU A 1 88 ? 7.585 -9.293 -9.173 1.00 95.62 88 LEU A C 1
ATOM 699 O O . LEU A 1 88 ? 8.537 -8.907 -8.493 1.00 95.62 88 LEU A O 1
ATOM 703 N N . ASN A 1 89 ? 6.322 -9.039 -8.822 1.00 91.62 89 ASN A N 1
ATOM 704 C CA . ASN A 1 89 ? 5.948 -8.254 -7.648 1.00 91.62 89 ASN A CA 1
ATOM 705 C C . ASN A 1 89 ? 6.465 -8.859 -6.338 1.00 91.62 89 ASN A C 1
ATOM 707 O O . ASN A 1 89 ? 6.825 -8.112 -5.430 1.00 91.62 89 ASN A O 1
ATOM 711 N N . LYS A 1 90 ? 6.541 -10.192 -6.207 1.00 87.31 90 LYS A N 1
ATOM 712 C CA . LYS A 1 90 ? 7.139 -10.832 -5.018 1.00 87.31 90 LYS A CA 1
ATOM 713 C C . LYS A 1 90 ? 8.595 -10.406 -4.820 1.00 87.31 90 LYS A C 1
ATOM 715 O O . LYS A 1 90 ? 8.976 -10.112 -3.689 1.00 87.31 90 LYS A O 1
ATOM 720 N N . ALA A 1 91 ? 9.376 -10.337 -5.898 1.00 88.44 91 ALA A N 1
ATOM 721 C CA . ALA A 1 91 ? 10.770 -9.908 -5.848 1.00 88.44 91 ALA A CA 1
ATOM 722 C C . ALA A 1 91 ? 10.896 -8.389 -5.655 1.00 88.44 91 ALA A C 1
ATOM 724 O O . ALA A 1 91 ? 11.573 -7.946 -4.730 1.00 88.44 91 ALA A O 1
ATOM 725 N N . LEU A 1 92 ? 10.166 -7.591 -6.443 1.00 88.69 92 LEU A N 1
ATOM 726 C CA . LEU A 1 92 ? 10.193 -6.126 -6.345 1.00 88.69 92 LEU A CA 1
ATOM 727 C C . LEU A 1 92 ? 9.800 -5.617 -4.954 1.00 88.69 92 LEU A C 1
ATOM 729 O O . LEU A 1 92 ? 10.384 -4.651 -4.464 1.00 88.69 92 LEU A O 1
ATOM 733 N N . ARG A 1 93 ? 8.875 -6.301 -4.267 1.00 83.00 93 ARG A N 1
ATOM 734 C CA . ARG A 1 93 ? 8.485 -5.950 -2.892 1.00 83.00 93 ARG A CA 1
ATOM 735 C C . ARG A 1 93 ? 9.648 -6.006 -1.912 1.00 83.00 93 ARG A C 1
ATOM 737 O O . ARG A 1 93 ? 9.661 -5.207 -0.973 1.00 83.00 93 ARG A O 1
ATOM 744 N N . ILE A 1 94 ? 10.584 -6.938 -2.090 1.00 74.56 94 ILE A N 1
ATOM 745 C CA . ILE A 1 94 ? 11.794 -7.043 -1.260 1.00 74.56 94 ILE A CA 1
ATOM 746 C C . ILE A 1 94 ? 12.700 -5.837 -1.525 1.00 74.56 94 ILE A C 1
ATOM 748 O O . ILE A 1 94 ? 13.240 -5.259 -0.586 1.00 74.56 94 ILE A O 1
ATOM 752 N N . ASP A 1 95 ? 12.768 -5.405 -2.782 1.00 79.75 95 ASP A N 1
ATOM 753 C CA . ASP A 1 95 ? 13.572 -4.267 -3.234 1.00 79.75 95 ASP A CA 1
ATOM 754 C C . ASP A 1 95 ? 12.928 -2.900 -2.948 1.00 79.75 95 ASP A C 1
ATOM 756 O O . ASP A 1 95 ? 13.497 -1.860 -3.279 1.00 79.75 95 ASP A O 1
ATOM 760 N N . GLY A 1 96 ? 11.744 -2.884 -2.331 1.00 73.12 96 GLY A N 1
ATOM 761 C CA . GLY A 1 96 ? 11.038 -1.653 -1.995 1.00 73.12 96 GLY A CA 1
ATOM 762 C C . GLY A 1 96 ? 10.260 -1.044 -3.162 1.00 73.12 96 GLY A C 1
ATOM 763 O O . GLY A 1 96 ? 10.072 0.167 -3.180 1.00 73.12 96 GLY A O 1
ATOM 764 N N . TRP A 1 97 ? 9.773 -1.860 -4.100 1.00 84.00 97 TRP A N 1
ATOM 765 C CA . TRP A 1 97 ? 8.938 -1.444 -5.235 1.00 84.00 97 TRP A CA 1
ATOM 766 C C . TRP A 1 97 ? 7.683 -2.315 -5.359 1.00 84.00 97 TRP A C 1
ATOM 768 O O . TRP A 1 97 ? 7.631 -3.441 -4.860 1.00 84.00 97 TRP A O 1
ATOM 778 N N . VAL A 1 98 ? 6.652 -1.798 -6.018 1.00 88.06 98 VAL A N 1
ATOM 779 C CA . VAL A 1 98 ? 5.442 -2.549 -6.365 1.00 88.06 98 VAL A CA 1
ATOM 780 C C . VAL A 1 98 ? 4.938 -2.106 -7.735 1.00 88.06 98 VAL A C 1
ATOM 782 O O . VAL A 1 98 ? 5.068 -0.946 -8.104 1.00 88.06 98 VAL A O 1
ATOM 785 N N . ILE A 1 99 ? 4.401 -3.050 -8.498 1.00 90.31 99 ILE A N 1
ATOM 786 C CA . ILE A 1 99 ? 3.679 -2.809 -9.743 1.00 90.31 99 ILE A CA 1
ATOM 787 C C . ILE A 1 99 ? 2.193 -2.737 -9.408 1.00 90.31 99 ILE A C 1
ATOM 789 O O . ILE A 1 99 ? 1.644 -3.701 -8.860 1.00 90.31 99 ILE A O 1
ATOM 793 N N . GLU A 1 100 ? 1.566 -1.620 -9.757 1.00 83.12 100 GLU A N 1
ATOM 794 C CA . GLU A 1 100 ? 0.123 -1.388 -9.677 1.00 83.12 100 GLU A CA 1
ATOM 795 C C . GLU A 1 100 ? -0.457 -1.275 -11.091 1.00 83.12 100 GLU A C 1
ATOM 797 O O . GLU A 1 100 ? 0.193 -0.735 -11.986 1.00 83.12 100 GLU A O 1
ATOM 802 N N . ASP A 1 101 ? -1.662 -1.806 -11.307 1.00 78.94 101 ASP A N 1
ATOM 803 C CA . ASP A 1 101 ? -2.376 -1.671 -12.581 1.00 78.94 101 ASP A CA 1
ATOM 804 C C . ASP A 1 101 ? -3.373 -0.509 -12.477 1.00 78.94 101 ASP A C 1
ATOM 806 O O . ASP A 1 101 ? -4.359 -0.581 -11.741 1.00 78.94 101 ASP A O 1
ATOM 810 N N . ASN A 1 102 ? -3.089 0.578 -13.194 1.00 70.75 102 ASN A N 1
ATOM 811 C CA . ASN A 1 102 ? -3.937 1.758 -13.292 1.00 70.75 102 ASN A CA 1
ATOM 812 C C . ASN A 1 102 ? -4.627 1.768 -14.660 1.00 70.75 102 ASN A C 1
ATOM 814 O O . ASN A 1 102 ? -4.105 2.318 -15.631 1.00 70.75 102 ASN A O 1
ATOM 818 N N . LEU A 1 103 ? -5.824 1.174 -14.726 1.00 67.94 103 LEU A N 1
ATOM 819 C CA . LEU A 1 103 ? -6.675 1.150 -15.927 1.00 67.94 103 LEU A CA 1
ATOM 820 C C . LEU A 1 103 ? -5.952 0.593 -17.174 1.00 67.94 103 LEU A C 1
ATOM 822 O O . LEU A 1 103 ? -6.102 1.121 -18.275 1.00 67.94 103 LEU A O 1
ATOM 826 N N . GLY A 1 104 ? -5.154 -0.465 -17.006 1.00 67.44 104 GLY A N 1
ATOM 827 C CA . GLY A 1 104 ? -4.433 -1.144 -18.084 1.00 67.44 104 GLY A CA 1
ATOM 828 C C . GLY A 1 104 ? -2.998 -0.659 -18.296 1.00 67.44 104 GLY A C 1
ATOM 829 O O . GLY A 1 104 ? -2.273 -1.253 -19.099 1.00 67.44 104 GLY A O 1
ATOM 830 N N . ARG A 1 105 ? -2.554 0.381 -17.576 1.00 78.69 105 ARG A N 1
ATOM 831 C CA . ARG A 1 105 ? -1.148 0.802 -17.540 1.00 78.69 105 ARG A CA 1
ATOM 832 C C . ARG A 1 105 ? -0.509 0.364 -16.230 1.00 78.69 105 ARG A C 1
ATOM 834 O O . ARG A 1 105 ? -0.987 0.719 -15.156 1.00 78.69 105 ARG A O 1
ATOM 841 N N . LEU A 1 106 ? 0.599 -0.367 -16.326 1.00 87.88 106 LEU A N 1
ATOM 842 C CA . LEU A 1 106 ? 1.359 -0.765 -15.150 1.00 87.88 106 LEU A CA 1
ATOM 843 C C . LEU A 1 106 ? 2.256 0.384 -14.706 1.00 87.88 106 LEU A C 1
ATOM 845 O O . LEU A 1 106 ? 3.065 0.893 -15.483 1.00 87.88 106 LEU A O 1
ATOM 849 N N . GLU A 1 107 ? 2.148 0.760 -13.441 1.00 85.12 107 GLU A N 1
ATOM 850 C CA . GLU A 1 107 ? 3.010 1.757 -12.822 1.00 85.12 107 GLU A CA 1
ATOM 851 C C . GLU A 1 107 ? 3.862 1.097 -11.744 1.00 85.12 107 GLU A C 1
ATOM 853 O O . GLU A 1 107 ? 3.354 0.426 -10.845 1.00 85.12 107 GLU A O 1
ATOM 858 N N . VAL A 1 108 ? 5.184 1.273 -11.845 1.00 86.62 108 VAL A N 1
ATOM 859 C CA . VAL A 1 108 ? 6.108 0.819 -10.803 1.00 86.62 108 VAL A CA 1
ATOM 860 C C . VAL A 1 108 ? 6.288 1.945 -9.801 1.00 86.62 108 VAL A C 1
ATOM 862 O O . VAL A 1 108 ? 6.960 2.941 -10.075 1.00 86.62 108 VAL A O 1
ATOM 865 N N . THR A 1 109 ? 5.686 1.789 -8.633 1.00 78.38 109 THR A N 1
ATOM 866 C CA . THR A 1 109 ? 5.743 2.770 -7.555 1.00 78.38 109 THR A CA 1
ATOM 867 C C . THR A 1 109 ? 6.705 2.284 -6.471 1.00 78.38 109 THR A C 1
ATOM 869 O O . THR A 1 109 ? 6.892 1.072 -6.292 1.00 78.38 109 THR A O 1
ATOM 872 N N . PRO A 1 110 ? 7.390 3.193 -5.747 1.00 69.19 110 PRO A N 1
ATOM 873 C CA . PRO A 1 110 ? 8.075 2.802 -4.527 1.00 69.19 110 PRO A CA 1
ATOM 874 C C . PRO A 1 110 ? 7.061 2.081 -3.652 1.00 69.19 110 PRO A C 1
ATOM 876 O O . PRO A 1 110 ? 5.968 2.598 -3.418 1.00 69.19 110 PRO A O 1
ATOM 879 N N . ARG A 1 111 ? 7.424 0.898 -3.158 1.00 69.12 111 ARG A N 1
ATOM 880 C CA . ARG A 1 111 ? 6.686 0.264 -2.078 1.00 69.12 111 ARG A CA 1
ATOM 881 C C . ARG A 1 111 ? 6.690 1.297 -0.977 1.00 69.12 111 ARG A C 1
ATOM 883 O O . ARG A 1 111 ? 7.743 1.585 -0.403 1.00 69.12 111 ARG A O 1
ATOM 890 N N . SER A 1 112 ? 5.527 1.881 -0.728 1.00 53.72 112 SER A N 1
ATOM 891 C CA . SER A 1 112 ? 5.360 2.783 0.384 1.00 53.72 112 SER A CA 1
ATOM 892 C C . SER A 1 112 ? 5.841 1.979 1.597 1.00 53.72 112 SER A C 1
ATOM 894 O O . SER A 1 112 ? 5.323 0.917 1.944 1.00 53.72 112 SER A O 1
ATOM 896 N N . GLY A 1 113 ? 6.950 2.403 2.208 1.00 48.34 113 GLY A N 1
ATOM 897 C CA . GLY A 1 113 ? 7.467 1.735 3.404 1.00 48.34 113 GLY A CA 1
ATOM 898 C C . GLY A 1 113 ? 6.483 1.845 4.572 1.00 48.34 113 GLY A C 1
ATOM 899 O O . GLY A 1 113 ? 6.786 1.382 5.669 1.00 48.34 113 GLY A O 1
ATOM 900 N N . LEU A 1 114 ? 5.348 2.515 4.351 1.00 52.50 114 LEU A N 1
ATOM 901 C CA . LEU A 1 114 ? 4.186 2.592 5.202 1.00 52.50 114 LEU A CA 1
ATOM 902 C C . LEU A 1 114 ? 3.990 1.274 5.940 1.00 52.50 114 LEU A C 1
ATOM 904 O O . LEU A 1 114 ? 3.583 0.255 5.373 1.00 52.50 114 LEU A O 1
ATOM 908 N N . GLY A 1 115 ? 4.231 1.317 7.253 1.00 50.31 115 GLY A N 1
ATOM 909 C CA . GLY A 1 115 ? 3.512 0.402 8.116 1.00 50.31 115 GLY A CA 1
ATOM 910 C C . GLY A 1 115 ? 2.041 0.528 7.722 1.00 50.31 115 GLY A C 1
ATOM 911 O O . GLY A 1 115 ? 1.561 1.634 7.478 1.00 50.31 115 GLY A O 1
ATOM 912 N N . GLY A 1 116 ? 1.344 -0.592 7.571 1.00 55.06 116 GLY A N 1
ATOM 913 C CA . GLY A 1 116 ? -0.074 -0.575 7.227 1.00 55.06 116 GLY A CA 1
ATOM 914 C C . GLY A 1 116 ? -0.424 -0.290 5.765 1.00 55.06 116 GLY A C 1
ATOM 915 O O . GLY A 1 116 ? -1.603 -0.130 5.507 1.00 55.06 116 GLY A O 1
ATOM 916 N N . ASP A 1 117 ? 0.503 -0.301 4.801 1.00 66.88 117 ASP A N 1
ATOM 917 C CA . ASP A 1 117 ? 0.160 -0.179 3.366 1.00 66.88 117 ASP A CA 1
ATOM 918 C C . ASP A 1 117 ? -0.883 -1.220 2.902 1.00 66.88 117 ASP A C 1
ATOM 920 O O . ASP A 1 117 ? -1.870 -0.900 2.244 1.00 66.88 117 ASP A O 1
ATOM 924 N N . ALA A 1 118 ? -0.734 -2.474 3.342 1.00 65.12 118 ALA A N 1
ATOM 925 C CA . ALA A 1 118 ? -1.746 -3.506 3.116 1.00 65.12 118 ALA A CA 1
ATOM 926 C C . ALA A 1 118 ? -3.079 -3.181 3.817 1.00 65.12 118 ALA A C 1
ATOM 928 O O . ALA A 1 118 ? -4.139 -3.500 3.290 1.00 65.12 118 ALA A O 1
ATOM 929 N N . ALA A 1 119 ? -3.035 -2.536 4.986 1.00 70.81 119 ALA A N 1
ATOM 930 C CA . ALA A 1 119 ? -4.235 -2.135 5.710 1.00 70.81 119 ALA A CA 1
ATOM 931 C C . ALA A 1 119 ? -4.935 -0.938 5.049 1.00 70.81 119 ALA A C 1
ATOM 933 O O . ALA A 1 119 ? -6.155 -0.935 4.962 1.00 70.81 119 ALA A O 1
ATOM 934 N N . LEU A 1 120 ? -4.181 0.031 4.522 1.00 73.56 120 LEU A N 1
ATOM 935 C CA . LEU A 1 120 ? -4.699 1.151 3.735 1.00 73.56 120 LEU A CA 1
ATOM 936 C C . LEU A 1 120 ? -5.331 0.673 2.432 1.00 73.56 120 LEU A C 1
ATOM 938 O O . LEU A 1 120 ? -6.400 1.151 2.073 1.00 73.56 120 LEU A O 1
ATOM 942 N N . ARG A 1 121 ? -4.706 -0.289 1.742 1.00 73.81 121 ARG A N 1
ATOM 943 C CA . ARG A 1 121 ? -5.294 -0.906 0.548 1.00 73.81 121 ARG A CA 1
ATOM 944 C C . ARG A 1 121 ? -6.602 -1.620 0.871 1.00 73.81 121 ARG A C 1
ATOM 946 O O . ARG A 1 121 ? -7.605 -1.298 0.255 1.00 73.81 121 ARG A O 1
ATOM 953 N N . ARG A 1 122 ? -6.621 -2.475 1.898 1.00 71.75 122 ARG A N 1
ATOM 954 C CA . ARG A 1 122 ? -7.856 -3.150 2.334 1.00 71.75 122 ARG A CA 1
ATOM 955 C C . ARG A 1 122 ? -8.928 -2.161 2.791 1.00 71.75 122 ARG A C 1
ATOM 957 O O . ARG A 1 122 ? -10.089 -2.345 2.475 1.00 71.75 122 ARG A O 1
ATOM 964 N N . LEU A 1 123 ? -8.554 -1.064 3.452 1.00 78.06 123 LEU A N 1
ATOM 965 C CA . LEU A 1 123 ? -9.488 0.016 3.791 1.00 78.06 123 LEU A CA 1
ATOM 966 C C . LEU A 1 123 ? -10.154 0.638 2.558 1.00 78.06 123 LEU A C 1
ATOM 968 O O . LEU A 1 123 ? -11.328 0.983 2.644 1.00 78.06 123 LEU A O 1
ATOM 972 N N . LYS A 1 124 ? -9.446 0.771 1.424 1.00 75.81 124 LYS A N 1
ATOM 973 C CA . LYS A 1 124 ? -10.052 1.249 0.167 1.00 75.81 124 LYS A CA 1
ATOM 974 C C . LYS A 1 124 ? -11.143 0.290 -0.326 1.00 75.81 124 LYS A C 1
ATOM 976 O O . LYS A 1 124 ? -12.152 0.772 -0.826 1.00 75.81 124 LYS A O 1
ATOM 981 N N . ASP A 1 125 ? -10.980 -1.019 -0.122 1.00 76.44 125 ASP A N 1
ATOM 982 C CA . ASP A 1 125 ? -11.975 -2.035 -0.509 1.00 76.44 125 ASP A CA 1
ATOM 983 C C . ASP A 1 125 ? -13.286 -1.911 0.291 1.00 76.44 125 ASP A C 1
ATOM 985 O O . ASP A 1 125 ? -14.344 -2.319 -0.179 1.00 76.44 125 ASP A O 1
ATOM 989 N N . HIS A 1 126 ? -13.234 -1.304 1.479 1.00 72.81 126 HIS A N 1
ATOM 990 C CA . HIS A 1 126 ? -14.391 -1.066 2.346 1.00 72.81 126 HIS A CA 1
ATOM 991 C C . HIS A 1 126 ? -15.041 0.314 2.132 1.00 72.81 126 HIS A C 1
ATOM 993 O O . HIS A 1 126 ? -15.873 0.757 2.929 1.00 72.81 126 HIS A O 1
ATOM 999 N N . GLY A 1 127 ? -14.644 1.030 1.076 1.00 63.88 127 GLY A N 1
ATOM 1000 C CA . GLY A 1 127 ? -15.035 2.415 0.851 1.00 63.88 127 GLY A CA 1
ATOM 1001 C C . GLY A 1 127 ? -16.545 2.641 0.743 1.00 63.88 127 GLY A C 1
ATOM 1002 O O . GLY A 1 127 ? -16.985 3.726 1.088 1.00 63.88 127 GLY A O 1
ATOM 1003 N N . ASP A 1 128 ? -17.341 1.658 0.313 1.00 65.44 128 ASP A N 1
ATOM 1004 C CA . ASP A 1 128 ? -18.801 1.809 0.153 1.00 65.44 128 ASP A CA 1
ATOM 1005 C C . ASP A 1 128 ? -19.553 1.918 1.492 1.00 65.44 128 ASP A C 1
ATOM 1007 O O . ASP A 1 128 ? -20.669 2.438 1.565 1.00 65.44 128 ASP A O 1
ATOM 1011 N N . LEU A 1 129 ? -18.946 1.438 2.579 1.00 64.94 129 LEU A N 1
ATOM 1012 C CA . LEU A 1 129 ? -19.561 1.397 3.907 1.00 64.94 129 LEU A CA 1
ATOM 1013 C C . LEU A 1 129 ? -19.274 2.635 4.746 1.00 64.94 129 LEU A C 1
ATOM 1015 O O . LEU A 1 129 ? -19.976 2.882 5.725 1.00 64.94 129 LEU A O 1
ATOM 1019 N N . ILE A 1 130 ? -18.275 3.417 4.360 1.00 66.56 130 ILE A N 1
ATOM 1020 C CA . ILE A 1 130 ? -17.808 4.640 5.021 1.00 66.56 130 ILE A CA 1
ATOM 1021 C C . ILE A 1 130 ? -17.894 5.759 3.981 1.00 66.56 130 ILE A C 1
ATOM 1023 O O . ILE A 1 130 ? -18.136 5.497 2.811 1.00 66.56 130 ILE A O 1
ATOM 1027 N N . ASN A 1 131 ? -17.792 7.031 4.347 1.00 68.62 131 ASN A N 1
ATOM 1028 C CA .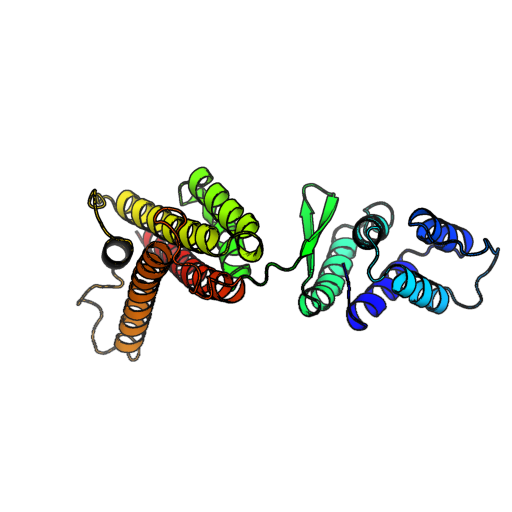 ASN A 1 131 ? -17.802 8.098 3.353 1.00 68.62 131 ASN A CA 1
ATOM 1029 C C . ASN A 1 131 ? -16.574 7.985 2.414 1.00 68.62 131 ASN A C 1
ATOM 1031 O O . ASN A 1 131 ? -15.479 8.472 2.719 1.00 68.62 131 ASN A O 1
ATOM 1035 N N . HIS A 1 132 ? -16.779 7.321 1.271 1.00 64.50 132 HIS A N 1
ATOM 1036 C CA . HIS A 1 132 ? -15.764 6.875 0.312 1.00 64.50 132 HIS A CA 1
ATOM 1037 C C . HIS A 1 132 ? -14.834 8.008 -0.159 1.00 64.50 132 HIS A C 1
ATOM 1039 O O . HIS A 1 132 ? -13.621 7.829 -0.296 1.00 64.50 132 HIS A O 1
ATOM 1045 N N . GLU A 1 133 ? -15.378 9.207 -0.377 1.00 63.25 133 GLU A N 1
ATOM 1046 C CA . GLU A 1 133 ? -14.621 10.362 -0.871 1.00 63.25 133 GLU A CA 1
ATOM 1047 C C . GLU A 1 133 ? -13.676 10.933 0.202 1.00 63.25 133 GLU A C 1
ATOM 1049 O O . GLU A 1 133 ? -12.500 11.226 -0.061 1.00 63.25 133 GLU A O 1
ATOM 1054 N N . ASN A 1 134 ? -14.154 11.005 1.446 1.00 69.56 134 ASN A N 1
ATOM 1055 C CA . ASN A 1 134 ? -13.354 11.436 2.591 1.00 69.56 134 ASN A CA 1
ATOM 1056 C C . ASN A 1 134 ? -12.274 10.409 2.958 1.00 69.56 134 ASN A C 1
ATOM 1058 O O . ASN A 1 134 ? -11.185 10.786 3.389 1.00 69.56 134 ASN A O 1
ATOM 1062 N N . LEU A 1 135 ? -12.538 9.117 2.757 1.00 76.44 135 LEU A N 1
ATOM 1063 C CA . LEU A 1 135 ? -11.576 8.052 3.021 1.00 76.44 135 LEU A CA 1
ATOM 1064 C C . LEU A 1 135 ? -10.420 8.073 2.010 1.00 76.44 135 LEU A C 1
ATOM 1066 O O . LEU A 1 135 ? -9.251 8.173 2.391 1.00 76.44 135 LEU A O 1
ATOM 1070 N N . ILE A 1 136 ? -10.733 8.036 0.711 1.00 74.62 136 ILE A N 1
ATOM 1071 C CA . ILE A 1 136 ? -9.716 7.963 -0.348 1.00 74.62 136 ILE A CA 1
ATOM 1072 C C . ILE A 1 136 ? -8.824 9.202 -0.366 1.00 74.62 136 ILE A C 1
ATOM 1074 O O . ILE A 1 136 ? -7.609 9.079 -0.546 1.00 74.62 136 ILE A O 1
ATOM 1078 N N . SER A 1 137 ? -9.394 10.393 -0.176 1.00 76.94 137 SER A N 1
ATOM 1079 C CA . SER A 1 137 ? -8.614 11.636 -0.147 1.00 76.94 137 SER A CA 1
ATOM 1080 C C . SER A 1 137 ? -7.572 11.630 0.978 1.00 76.94 137 SER A C 1
ATOM 1082 O O . SER A 1 137 ? -6.418 11.996 0.741 1.00 76.94 137 SER A O 1
ATOM 1084 N N . ARG A 1 138 ? -7.929 11.129 2.167 1.00 82.12 138 ARG A N 1
ATOM 1085 C CA . ARG A 1 138 ? -7.019 11.002 3.317 1.00 82.12 138 ARG A CA 1
ATOM 1086 C C . ARG A 1 138 ? -5.937 9.954 3.094 1.00 82.12 138 ARG A C 1
ATOM 1088 O O . ARG A 1 138 ? -4.773 10.224 3.381 1.00 82.12 138 ARG A O 1
ATOM 1095 N N . ILE A 1 139 ? -6.284 8.799 2.526 1.00 80.12 139 ILE A N 1
ATOM 1096 C CA . ILE A 1 139 ? -5.293 7.761 2.207 1.00 80.12 139 ILE A CA 1
ATOM 1097 C C . ILE A 1 139 ? -4.286 8.279 1.169 1.00 80.12 139 ILE A C 1
ATOM 1099 O O . ILE A 1 139 ? -3.080 8.147 1.364 1.00 80.12 139 ILE A O 1
ATOM 1103 N N . ARG A 1 140 ? -4.753 8.972 0.122 1.00 76.56 140 ARG A N 1
ATOM 1104 C CA . ARG A 1 140 ? -3.865 9.611 -0.865 1.00 76.56 140 ARG A CA 1
ATOM 1105 C C . ARG A 1 140 ? -2.970 10.678 -0.236 1.00 76.56 140 ARG A C 1
ATOM 1107 O O . ARG A 1 140 ? -1.812 10.815 -0.630 1.00 76.56 140 ARG A O 1
ATOM 1114 N N . ALA A 1 141 ? -3.491 11.457 0.713 1.00 76.81 141 ALA A N 1
ATOM 1115 C CA . ALA A 1 141 ? -2.702 12.459 1.425 1.00 76.81 141 ALA A CA 1
ATOM 1116 C C . ALA A 1 141 ? -1.575 11.804 2.237 1.00 76.81 141 ALA A C 1
ATOM 1118 O O . ALA A 1 141 ? -0.436 12.267 2.175 1.00 76.81 141 ALA A O 1
ATOM 1119 N N . ILE A 1 142 ? -1.865 10.695 2.925 1.00 82.00 142 ILE A N 1
ATOM 1120 C CA . ILE A 1 142 ? -0.868 9.874 3.623 1.00 82.00 142 ILE A CA 1
ATOM 1121 C C . ILE A 1 142 ? 0.195 9.378 2.632 1.00 82.00 142 ILE A C 1
ATOM 1123 O O . ILE A 1 142 ? 1.376 9.662 2.813 1.00 82.00 142 ILE A O 1
ATOM 1127 N N . GLU A 1 143 ? -0.209 8.710 1.550 1.00 75.38 143 GLU A N 1
ATOM 1128 C CA . GLU A 1 143 ? 0.707 8.129 0.555 1.00 75.38 143 GLU A CA 1
ATOM 1129 C C . GLU A 1 143 ? 1.678 9.169 -0.029 1.00 75.38 143 GLU A C 1
ATOM 1131 O O . GLU A 1 143 ? 2.871 8.899 -0.161 1.00 75.38 143 GLU A O 1
ATOM 1136 N N . LYS A 1 144 ? 1.199 10.389 -0.310 1.00 73.88 144 LYS A N 1
ATOM 1137 C CA . LYS A 1 144 ? 2.022 11.478 -0.864 1.00 73.88 144 LYS A CA 1
ATOM 1138 C C . LYS A 1 144 ? 2.962 12.138 0.147 1.00 73.88 144 LYS A C 1
ATOM 1140 O O . LYS A 1 144 ? 3.974 12.708 -0.257 1.00 73.88 144 LYS A O 1
ATOM 1145 N N . SER A 1 145 ? 2.627 12.120 1.437 1.00 74.50 145 SER A N 1
ATOM 1146 C CA . SER A 1 145 ? 3.322 12.918 2.458 1.00 74.50 145 SER A CA 1
ATOM 1147 C C . SER A 1 145 ? 4.343 12.135 3.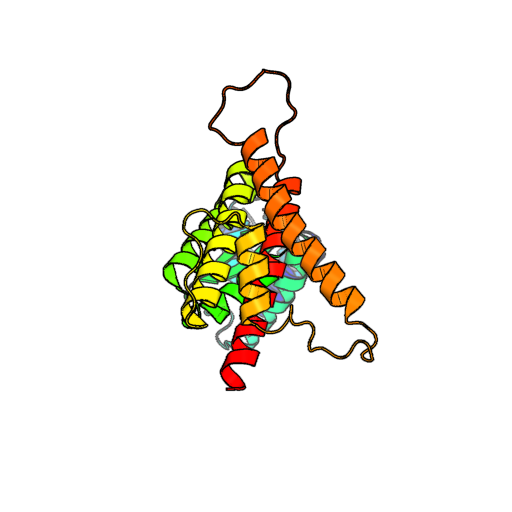278 1.00 74.50 145 SER A C 1
ATOM 1149 O O . SER A 1 145 ? 5.247 12.741 3.834 1.00 74.50 145 SER A O 1
ATOM 1151 N N . VAL A 1 146 ? 4.283 10.805 3.334 1.00 72.25 146 VAL A N 1
ATOM 1152 C CA . VAL A 1 146 ? 5.123 10.004 4.252 1.00 72.25 146 VAL A CA 1
ATOM 1153 C C . VAL A 1 146 ? 6.624 10.227 4.088 1.00 72.25 146 VAL A C 1
ATOM 1155 O O . VAL A 1 146 ? 7.336 10.315 5.089 1.00 72.25 146 VAL A O 1
ATOM 1158 N N . GLU A 1 147 ? 7.108 10.335 2.850 1.00 67.44 147 GLU A N 1
ATOM 1159 C CA . GLU A 1 147 ? 8.528 10.595 2.581 1.00 67.44 147 GLU A CA 1
ATOM 1160 C C . GLU A 1 147 ? 8.847 12.097 2.535 1.00 67.44 147 GLU A C 1
ATOM 1162 O O . GLU A 1 147 ? 9.907 12.514 2.995 1.00 67.44 147 GLU A O 1
ATOM 1167 N N . ALA A 1 148 ? 7.934 12.914 1.996 1.00 69.19 148 ALA A N 1
ATOM 1168 C CA . ALA A 1 148 ? 8.171 14.336 1.733 1.00 69.19 148 ALA A CA 1
ATOM 1169 C C . ALA A 1 148 ? 7.916 15.242 2.950 1.00 69.19 148 ALA A C 1
ATOM 1171 O O . ALA A 1 148 ? 8.601 16.245 3.137 1.00 69.19 148 ALA A O 1
ATOM 1172 N N . SER A 1 149 ? 6.929 14.895 3.775 1.00 75.75 149 SER A N 1
ATOM 1173 C CA . SER A 1 149 ? 6.501 15.644 4.956 1.00 75.75 149 SER A CA 1
ATOM 1174 C C . SER A 1 149 ? 5.935 14.705 6.037 1.00 75.75 149 SER A C 1
ATOM 1176 O O . SER A 1 149 ? 4.719 14.513 6.152 1.00 75.75 149 SER A O 1
ATOM 1178 N N . PRO A 1 150 ? 6.806 14.112 6.877 1.00 75.56 150 PRO A N 1
ATOM 1179 C CA . PRO A 1 150 ? 6.399 13.163 7.917 1.00 75.56 150 PRO A CA 1
ATOM 1180 C C . PRO A 1 150 ? 5.358 13.710 8.909 1.00 75.56 150 PRO A C 1
ATOM 1182 O O . PRO A 1 150 ? 4.519 12.958 9.402 1.00 75.56 150 PRO A O 1
ATOM 1185 N N . ALA A 1 151 ? 5.391 15.016 9.196 1.00 78.38 151 ALA A N 1
ATOM 1186 C CA . ALA A 1 151 ? 4.411 15.670 10.062 1.00 78.38 151 ALA A CA 1
ATOM 1187 C C . ALA A 1 151 ? 3.015 15.715 9.420 1.00 78.38 151 ALA A C 1
ATOM 1189 O O . ALA A 1 151 ? 2.024 15.419 10.091 1.00 78.38 151 ALA A O 1
ATOM 1190 N N . ASP A 1 152 ? 2.937 16.017 8.120 1.00 79.62 152 ASP A N 1
ATOM 1191 C CA . ASP A 1 152 ? 1.667 16.039 7.388 1.00 79.62 152 ASP A CA 1
ATOM 1192 C C . ASP A 1 152 ? 1.085 14.628 7.259 1.00 79.62 152 ASP A C 1
ATOM 1194 O O . ASP A 1 152 ? -0.118 14.445 7.432 1.00 79.62 152 ASP A O 1
ATOM 1198 N N . ALA A 1 153 ? 1.934 13.612 7.068 1.00 80.69 153 ALA A N 1
ATOM 1199 C CA . ALA A 1 153 ? 1.513 12.211 7.057 1.00 80.69 153 ALA A CA 1
ATOM 1200 C C . ALA A 1 153 ? 0.888 11.771 8.387 1.00 80.69 153 ALA A C 1
ATOM 1202 O O . ALA A 1 153 ? -0.153 11.112 8.403 1.00 80.69 153 ALA A O 1
ATOM 1203 N N . ILE A 1 154 ? 1.493 12.164 9.512 1.00 82.12 154 ILE A N 1
ATOM 1204 C CA . ILE A 1 154 ? 0.940 11.920 10.852 1.00 82.12 154 ILE A CA 1
ATOM 1205 C C . ILE A 1 154 ? -0.389 12.665 11.031 1.00 82.12 154 ILE A C 1
ATOM 1207 O O . ILE A 1 154 ? -1.352 12.097 11.553 1.00 82.12 154 ILE A O 1
ATOM 1211 N N . GLY A 1 155 ? -0.467 13.909 10.553 1.00 83.94 155 GLY A N 1
ATOM 1212 C CA . GLY A 1 155 ? -1.698 14.694 10.545 1.00 83.94 155 GLY A CA 1
ATOM 1213 C C . GLY A 1 155 ? -2.828 14.002 9.783 1.00 83.94 155 GLY A C 1
ATOM 1214 O O . GLY A 1 155 ? -3.915 13.843 10.336 1.00 83.94 155 GLY A O 1
ATOM 1215 N N . ALA A 1 156 ? -2.547 13.523 8.572 1.00 84.19 156 ALA A N 1
ATOM 1216 C CA . ALA A 1 156 ? -3.499 12.804 7.732 1.00 84.19 156 ALA A CA 1
ATOM 1217 C C . ALA A 1 156 ? -3.922 11.450 8.342 1.00 84.19 156 ALA A C 1
ATOM 1219 O O . ALA A 1 156 ? -5.088 11.071 8.245 1.00 84.19 156 ALA A O 1
ATOM 1220 N N . ALA A 1 157 ? -3.018 10.749 9.037 1.00 85.94 157 ALA A N 1
ATOM 1221 C CA . ALA A 1 157 ? -3.332 9.511 9.757 1.00 85.94 157 ALA A CA 1
ATOM 1222 C C . ALA A 1 157 ? -4.292 9.732 10.938 1.00 85.94 157 ALA A C 1
ATOM 1224 O O . ALA A 1 157 ? -5.232 8.959 11.125 1.00 85.94 157 ALA A O 1
ATOM 1225 N N . LYS A 1 158 ? -4.097 10.802 11.720 1.00 86.12 158 LYS A N 1
ATOM 1226 C CA . LYS A 1 158 ? -5.049 11.212 12.769 1.00 86.12 158 LYS A CA 1
ATOM 1227 C C . LYS A 1 158 ? -6.425 11.491 12.165 1.00 86.12 158 LYS A C 1
ATOM 1229 O O . LYS A 1 158 ? -7.447 11.010 12.642 1.00 86.12 158 LYS A O 1
ATOM 1234 N N . GLU A 1 159 ? -6.426 12.274 11.103 1.00 87.69 159 GLU A N 1
ATOM 1235 C CA . GLU A 1 159 ? -7.615 12.678 10.372 1.00 87.69 159 GLU A CA 1
ATOM 1236 C C . GLU A 1 159 ? -8.399 11.487 9.787 1.00 87.69 159 GLU A C 1
ATOM 1238 O O . GLU A 1 159 ? -9.630 11.503 9.770 1.00 87.69 159 GLU A O 1
ATOM 1243 N N . LEU A 1 160 ? -7.697 10.430 9.370 1.00 88.00 160 LEU A N 1
ATOM 1244 C CA . LEU A 1 160 ? -8.284 9.153 8.962 1.00 88.00 160 LEU A CA 1
ATOM 1245 C C . LEU A 1 160 ? -9.009 8.452 10.125 1.00 88.00 160 LEU A C 1
ATOM 1247 O O . LEU A 1 160 ? -10.153 8.031 9.954 1.00 88.00 160 LEU A O 1
ATOM 1251 N N . ILE A 1 161 ? -8.384 8.376 11.310 1.00 88.31 161 ILE A N 1
ATOM 1252 C CA . ILE A 1 161 ? -9.009 7.804 12.519 1.00 88.31 161 ILE A CA 1
ATOM 1253 C C . ILE A 1 161 ? -10.289 8.566 12.867 1.00 88.31 161 ILE A C 1
ATOM 1255 O O . ILE A 1 161 ? -11.320 7.949 13.133 1.00 88.31 161 ILE A O 1
ATOM 1259 N N . GLU A 1 162 ? -10.243 9.901 12.863 1.00 88.62 162 GLU A N 1
ATOM 1260 C CA . GLU A 1 162 ? -11.413 10.724 13.179 1.00 88.62 162 GLU A CA 1
ATOM 1261 C C . GLU A 1 162 ? -12.562 10.500 12.198 1.00 88.62 162 GLU A C 1
ATOM 1263 O O . GLU A 1 162 ? -13.706 10.406 12.629 1.00 88.62 162 GLU A O 1
ATOM 1268 N N . ALA A 1 163 ? -12.272 10.417 10.897 1.00 89.00 163 ALA A N 1
ATOM 1269 C CA . ALA A 1 163 ? -13.298 10.195 9.884 1.00 89.00 163 ALA A CA 1
ATOM 1270 C C . ALA A 1 163 ? -13.997 8.843 10.084 1.00 89.00 163 ALA A C 1
ATOM 1272 O O . ALA A 1 163 ? -15.213 8.796 10.223 1.00 89.00 163 ALA A O 1
ATOM 1273 N N . ILE A 1 164 ? -13.225 7.758 10.197 1.00 89.75 164 ILE A N 1
ATOM 1274 C CA . ILE A 1 164 ? -13.779 6.404 10.350 1.00 89.75 164 ILE A CA 1
ATOM 1275 C C . ILE A 1 164 ? -14.575 6.266 11.649 1.00 89.75 164 ILE A C 1
ATOM 1277 O O . ILE A 1 164 ? -15.665 5.701 11.659 1.00 89.75 164 ILE A O 1
ATOM 1281 N N . THR A 1 165 ? -14.051 6.786 12.759 1.00 89.50 165 THR A N 1
ATOM 1282 C CA . THR A 1 165 ? -14.744 6.688 14.050 1.00 89.50 165 THR A CA 1
ATOM 1283 C C . THR A 1 165 ? -16.038 7.498 14.076 1.00 89.50 165 THR A C 1
ATOM 1285 O O . THR A 1 165 ? -17.026 6.995 14.605 1.00 89.50 165 THR A O 1
ATOM 1288 N N . LYS A 1 166 ? -16.066 8.703 13.486 1.00 90.75 166 LYS A N 1
ATOM 1289 C CA . LYS A 1 166 ? -17.296 9.504 13.351 1.00 90.75 166 LYS A CA 1
ATOM 1290 C C . LYS A 1 166 ? -18.331 8.785 12.492 1.00 90.75 166 LYS A C 1
ATOM 1292 O O . LYS A 1 166 ? -19.450 8.612 12.961 1.00 90.75 166 LYS A O 1
ATOM 1297 N N . ASP A 1 167 ? -17.936 8.270 11.328 1.00 89.56 167 ASP A N 1
ATOM 1298 C CA . ASP A 1 167 ? -18.842 7.539 10.435 1.00 89.56 167 ASP A CA 1
ATOM 1299 C C . ASP A 1 167 ? -19.456 6.307 11.123 1.00 89.56 167 ASP A C 1
ATOM 1301 O O . ASP A 1 167 ? -20.658 6.074 11.012 1.00 89.56 167 ASP A O 1
ATOM 1305 N N . ILE A 1 168 ? -18.665 5.539 11.884 1.00 89.62 168 ILE A N 1
ATOM 1306 C CA . ILE A 1 168 ? -19.167 4.387 12.656 1.00 89.62 168 ILE A CA 1
ATOM 1307 C C . ILE A 1 168 ? -20.171 4.829 13.730 1.00 89.62 168 ILE A C 1
ATOM 1309 O O . ILE A 1 168 ? -21.210 4.192 13.894 1.00 89.62 168 ILE A O 1
ATOM 1313 N N . ILE A 1 169 ? -19.874 5.898 14.475 1.00 91.00 169 ILE A N 1
ATOM 1314 C CA . ILE A 1 169 ? -20.759 6.418 15.531 1.00 91.00 169 ILE A CA 1
ATOM 1315 C C . ILE A 1 169 ? -22.089 6.891 14.925 1.00 91.00 169 ILE A C 1
ATOM 1317 O O . ILE A 1 169 ? -23.152 6.516 15.421 1.00 91.00 169 ILE A O 1
ATOM 1321 N N . GLU A 1 170 ? -22.024 7.650 13.830 1.00 90.44 170 GLU A N 1
ATOM 1322 C CA . GLU A 1 170 ? -23.190 8.169 13.108 1.00 90.44 170 GLU A CA 1
ATOM 1323 C C . GLU A 1 170 ? -24.050 7.036 12.537 1.00 90.44 170 GLU A C 1
ATOM 1325 O O . GLU A 1 170 ? -25.264 7.009 12.747 1.00 90.44 170 GLU A O 1
ATOM 1330 N N . LYS A 1 171 ? -23.430 6.036 11.897 1.00 88.31 171 LYS A N 1
ATOM 1331 C CA . LYS A 1 171 ? -24.136 4.855 11.372 1.00 88.31 171 LYS A CA 1
ATOM 1332 C C . LYS A 1 171 ? -24.709 3.959 12.468 1.00 88.31 171 LYS A C 1
ATOM 1334 O O . LYS A 1 171 ? -25.733 3.319 12.254 1.00 88.31 171 LYS A O 1
ATOM 1339 N N . ALA A 1 172 ? -24.118 3.960 13.662 1.00 87.12 172 ALA A N 1
ATOM 1340 C CA . ALA A 1 172 ? -24.691 3.315 14.841 1.00 87.12 172 ALA A CA 1
ATOM 1341 C C . ALA A 1 172 ? -25.869 4.100 15.463 1.00 87.12 172 ALA A C 1
ATOM 1343 O O . ALA A 1 172 ? -26.389 3.691 16.505 1.00 87.12 172 ALA A O 1
ATOM 1344 N N . GLY A 1 173 ? -26.294 5.214 14.852 1.00 88.94 173 GLY A N 1
ATOM 1345 C CA . GLY A 1 173 ? -27.416 6.040 15.303 1.00 88.94 173 GLY A CA 1
ATOM 1346 C C . GLY A 1 173 ? -27.078 6.958 16.479 1.00 88.94 173 GLY A C 1
ATOM 1347 O O . GLY A 1 173 ? -27.981 7.392 17.193 1.00 88.94 173 GLY A O 1
ATOM 1348 N N . GLN A 1 174 ? -25.794 7.227 16.719 1.00 91.50 174 GLN A N 1
ATOM 1349 C CA . GLN A 1 174 ? -25.320 8.124 17.772 1.00 91.50 174 GLN A CA 1
ATOM 1350 C C . GLN A 1 174 ? -24.636 9.350 17.166 1.00 91.50 174 GLN A C 1
ATOM 1352 O O . GLN A 1 174 ? -24.234 9.344 16.009 1.00 91.50 174 GLN A O 1
ATOM 1357 N N . GLU A 1 175 ? -24.476 10.414 17.951 1.00 90.75 175 GLU A N 1
ATOM 1358 C CA . GLU A 1 175 ? -23.821 11.639 17.485 1.00 90.75 175 GLU A CA 1
ATOM 1359 C C . GLU A 1 175 ? -22.436 11.781 18.143 1.00 90.75 175 GLU A C 1
ATOM 1361 O O . GLU A 1 175 ? -22.333 11.725 19.377 1.00 90.75 175 GLU A O 1
ATOM 1366 N N . PRO A 1 176 ? -21.350 11.946 17.365 1.00 88.69 176 PRO A N 1
ATOM 1367 C CA . PRO A 1 176 ? -20.025 12.170 17.926 1.00 88.69 176 PRO A CA 1
ATOM 1368 C C . PRO A 1 176 ? -19.949 13.550 18.595 1.00 88.69 176 PRO A C 1
ATOM 1370 O O . PRO A 1 176 ? -20.458 14.551 18.088 1.00 88.69 176 PRO A O 1
ATOM 1373 N N . ALA A 1 177 ? -19.267 13.645 19.740 1.00 88.19 177 ALA A N 1
ATOM 1374 C CA . ALA A 1 177 ? -19.128 14.926 20.427 1.00 88.19 177 ALA A CA 1
ATOM 1375 C C . ALA A 1 177 ? -18.301 15.930 19.595 1.00 88.19 177 ALA A C 1
ATOM 1377 O O . ALA A 1 177 ? -17.208 15.625 19.119 1.00 88.19 177 ALA A O 1
ATOM 1378 N N . LYS A 1 178 ? -18.791 17.176 19.487 1.00 81.19 178 LYS A N 1
ATOM 1379 C CA . LYS A 1 178 ? -18.241 18.232 18.605 1.00 81.19 178 LYS A CA 1
ATOM 1380 C C . LYS A 1 178 ? -16.753 18.554 18.795 1.00 81.19 178 LYS A C 1
ATOM 1382 O O . LYS A 1 178 ? -16.136 19.112 17.894 1.00 81.19 178 LYS A O 1
ATOM 1387 N N . ARG A 1 179 ? -16.189 18.277 19.972 1.00 86.75 179 ARG A N 1
ATOM 1388 C CA . ARG A 1 179 ? -14.779 18.535 20.317 1.00 86.75 179 ARG A CA 1
ATOM 1389 C C . ARG A 1 179 ? -14.086 17.296 20.887 1.00 86.75 179 ARG A C 1
ATOM 1391 O O . ARG A 1 179 ? -13.161 17.434 21.678 1.00 86.75 179 ARG A O 1
ATOM 1398 N N . ALA A 1 180 ? -14.560 16.107 20.519 1.00 84.81 180 ALA A N 1
ATOM 1399 C CA . ALA A 1 180 ? -13.924 14.868 20.936 1.00 84.81 180 ALA A CA 1
ATOM 1400 C C . ALA A 1 180 ? -12.506 14.768 20.364 1.00 84.81 180 ALA A C 1
ATOM 1402 O O . ALA A 1 180 ? -12.278 14.979 19.172 1.00 84.81 180 ALA A O 1
ATOM 1403 N N . SER A 1 181 ? -11.565 14.407 21.226 1.00 84.56 181 SER A N 1
ATOM 1404 C CA . SER A 1 181 ? -10.234 13.966 20.830 1.00 84.56 181 SER A CA 1
ATOM 1405 C C . SER A 1 181 ? -10.306 12.639 20.054 1.00 84.56 181 SER A C 1
ATOM 1407 O O . SER A 1 181 ? -11.253 11.863 20.227 1.00 84.56 181 SER A O 1
ATOM 1409 N N . PRO A 1 182 ? -9.278 12.298 19.254 1.00 81.88 182 PRO A N 1
ATOM 1410 C CA . PRO A 1 182 ? -9.212 11.007 18.567 1.00 81.88 182 PRO A CA 1
ATOM 1411 C C . PRO A 1 182 ? -9.387 9.803 19.505 1.00 81.88 182 PRO A C 1
ATOM 1413 O O . PRO A 1 182 ? -10.069 8.842 19.165 1.00 81.88 182 PRO A O 1
ATOM 1416 N N . SER A 1 183 ? -8.818 9.860 20.715 1.00 81.56 183 SER A N 1
ATOM 1417 C CA . SER A 1 183 ? -8.946 8.783 21.708 1.00 81.56 183 SER A CA 1
ATOM 1418 C C . SER A 1 183 ? -10.387 8.619 22.205 1.00 81.56 183 SER A C 1
ATOM 1420 O O . SER A 1 183 ? -10.865 7.495 22.370 1.00 81.56 183 SER A O 1
ATOM 1422 N N . GLU A 1 184 ? -11.107 9.725 22.408 1.00 86.19 184 GLU A N 1
ATOM 1423 C CA . GLU A 1 184 ? -12.518 9.701 22.805 1.00 86.19 184 GLU A CA 1
ATOM 1424 C C . GLU A 1 184 ? -13.405 9.126 21.700 1.00 86.19 184 GLU A C 1
ATOM 1426 O O . GLU A 1 184 ? -14.250 8.279 21.989 1.00 86.19 184 GLU A O 1
ATOM 1431 N N . LEU A 1 185 ? -13.164 9.505 20.440 1.00 89.06 185 LEU A N 1
ATOM 1432 C CA . LEU A 1 185 ? -13.883 8.955 19.289 1.00 89.06 185 LEU A CA 1
ATOM 1433 C C . LEU A 1 185 ? -13.643 7.449 19.130 1.00 89.06 185 LEU A C 1
ATOM 1435 O O . LEU A 1 185 ? -14.595 6.690 18.950 1.00 89.06 185 LEU A O 1
ATOM 1439 N N . VAL A 1 186 ? -12.398 6.982 19.283 1.00 86.81 186 VAL A N 1
ATOM 1440 C CA . VAL A 1 186 ? -12.092 5.542 19.263 1.00 86.81 186 VAL A CA 1
ATOM 1441 C C . VAL A 1 186 ? -12.859 4.823 20.372 1.00 86.81 186 VAL A C 1
ATOM 1443 O O . VAL A 1 186 ? -13.564 3.855 20.095 1.00 86.81 186 VAL A O 1
ATOM 1446 N N . LYS A 1 187 ? -12.810 5.310 21.618 1.00 85.19 187 LYS A N 1
ATOM 1447 C CA . LYS A 1 187 ? -13.551 4.693 22.734 1.00 85.19 187 LYS A CA 1
ATOM 1448 C C . LYS A 1 187 ? -15.060 4.667 22.492 1.00 85.19 187 LYS A C 1
ATOM 1450 O O . LYS A 1 187 ? -15.711 3.689 22.851 1.00 85.19 187 LYS A O 1
ATOM 1455 N N . HIS A 1 188 ? -15.622 5.722 21.907 1.00 87.62 188 HIS A N 1
ATOM 1456 C CA . HIS A 1 188 ? -17.046 5.797 21.582 1.00 87.62 188 HIS A CA 1
ATOM 1457 C C . HIS A 1 188 ? -17.418 4.802 20.477 1.00 87.62 188 HIS A C 1
ATOM 1459 O O . HIS A 1 188 ? -18.358 4.030 20.662 1.00 87.62 188 HIS A O 1
ATOM 1465 N N . SER A 1 189 ? -16.632 4.714 19.401 1.00 88.38 189 SER A N 1
ATOM 1466 C CA . SER A 1 189 ? -16.845 3.712 18.346 1.00 88.38 189 SER A CA 1
ATOM 1467 C C . SER A 1 189 ? -16.805 2.279 18.898 1.00 88.38 189 SER A C 1
ATOM 1469 O O . SER A 1 189 ? -17.710 1.495 18.639 1.00 88.38 189 SER A O 1
ATOM 1471 N N . LEU A 1 190 ? -15.849 1.955 19.778 1.00 86.19 190 LEU A N 1
ATOM 1472 C CA . LEU A 1 190 ? -15.760 0.635 20.417 1.00 86.19 190 LEU A CA 1
ATOM 1473 C C . LEU A 1 190 ? -16.967 0.311 21.307 1.00 86.19 190 LEU A C 1
ATOM 1475 O O . LEU A 1 190 ? -17.344 -0.854 21.423 1.00 86.19 190 LEU A O 1
ATOM 1479 N N . LYS A 1 191 ? -17.578 1.320 21.939 1.00 84.69 191 LYS A N 1
ATOM 1480 C CA . LYS A 1 191 ? -18.841 1.148 22.671 1.00 84.69 191 LYS A CA 1
ATOM 1481 C C . LYS A 1 191 ? -20.008 0.888 21.723 1.00 84.69 191 LYS A C 1
ATOM 1483 O O . LYS A 1 191 ? -20.818 0.023 22.025 1.00 84.69 191 LYS A O 1
ATOM 1488 N N . CYS A 1 192 ? -20.079 1.596 20.594 1.00 86.25 192 CYS A N 1
ATOM 1489 C CA . CYS A 1 192 ? -21.113 1.380 19.576 1.00 86.25 192 CYS A CA 1
ATOM 1490 C C . CYS A 1 192 ? -21.049 -0.034 18.974 1.00 86.25 192 CYS A C 1
ATOM 1492 O O . CYS A 1 192 ? -22.080 -0.600 18.631 1.00 86.25 192 CYS A O 1
ATOM 1494 N N . LEU A 1 193 ? -19.842 -0.601 18.892 1.00 84.31 193 LEU A N 1
ATOM 1495 C CA . LEU A 1 193 ? -19.558 -1.945 18.381 1.00 84.31 193 LEU A CA 1
ATOM 1496 C C . LEU A 1 193 ? -19.665 -3.057 19.443 1.00 84.31 193 LEU A C 1
ATOM 1498 O O . LEU A 1 193 ? -19.225 -4.177 19.199 1.00 84.31 193 LEU A O 1
ATOM 1502 N N . ASP A 1 194 ? -20.151 -2.751 20.652 1.00 79.56 194 ASP A N 1
ATOM 1503 C CA . ASP A 1 194 ? -20.218 -3.660 21.812 1.00 79.56 194 ASP A CA 1
ATOM 1504 C C . ASP A 1 194 ? -18.878 -4.280 22.270 1.00 79.56 194 ASP A C 1
ATOM 1506 O O . ASP A 1 194 ? -18.840 -5.087 23.204 1.00 79.56 194 ASP A O 1
ATOM 1510 N N . LEU A 1 195 ? -17.750 -3.844 21.702 1.00 73.50 195 LEU A N 1
ATOM 1511 C CA . LEU A 1 195 ? -16.402 -4.307 22.047 1.00 73.50 195 LEU A CA 1
ATOM 1512 C C . LEU A 1 195 ? -15.912 -3.782 23.403 1.00 73.50 195 LEU A C 1
ATOM 1514 O O . LEU A 1 195 ? -14.999 -4.348 24.005 1.00 73.50 195 LEU A O 1
ATOM 1518 N N . ALA A 1 196 ? -16.514 -2.696 23.885 1.00 60.09 196 ALA A N 1
ATOM 1519 C CA . ALA A 1 196 ? -16.214 -2.097 25.182 1.00 60.09 196 ALA A CA 1
ATOM 1520 C C . ALA A 1 196 ? -17.249 -2.437 26.271 1.00 60.09 196 ALA A C 1
ATOM 1522 O O . ALA A 1 196 ? -17.183 -1.858 27.353 1.00 60.09 196 ALA A O 1
ATOM 1523 N N . SER A 1 197 ? -18.214 -3.330 26.013 1.00 54.56 197 SER A N 1
ATOM 1524 C CA . SER A 1 197 ? -19.248 -3.630 27.008 1.00 54.56 197 SER A CA 1
ATOM 1525 C C . SER A 1 197 ? -18.704 -4.480 28.169 1.00 54.56 197 SER A C 1
ATOM 1527 O O . SER A 1 197 ? -17.934 -5.430 27.985 1.00 54.56 197 SER A O 1
ATOM 1529 N N . ASP A 1 198 ? -19.166 -4.180 29.385 1.00 54.38 198 ASP A N 1
ATOM 1530 C CA . ASP A 1 198 ? -18.965 -5.018 30.580 1.00 54.38 198 ASP A CA 1
ATOM 1531 C C . ASP A 1 198 ? -19.747 -6.346 30.505 1.00 54.38 198 ASP A C 1
ATOM 1533 O O . ASP A 1 198 ? -19.654 -7.186 31.395 1.00 54.38 198 ASP A O 1
ATOM 1537 N N . LYS A 1 199 ? -20.523 -6.557 29.431 1.00 48.81 199 LYS A N 1
ATOM 1538 C CA . LYS A 1 199 ? -21.355 -7.748 29.217 1.00 48.81 199 LYS A CA 1
ATOM 1539 C C . LYS A 1 199 ? -20.585 -8.928 28.624 1.00 48.81 199 LYS A C 1
ATOM 1541 O O . LYS A 1 199 ? -21.110 -10.041 28.610 1.00 48.81 199 LYS A O 1
ATOM 1546 N N . ILE A 1 200 ? -19.355 -8.719 28.147 1.00 54.19 200 ILE A N 1
ATOM 1547 C CA . ILE A 1 200 ? -18.485 -9.825 27.742 1.00 54.19 200 ILE A CA 1
ATOM 1548 C C . ILE A 1 200 ? -18.056 -10.539 29.021 1.00 54.19 200 ILE A C 1
ATOM 1550 O O . ILE A 1 200 ? -17.254 -10.014 29.788 1.00 54.19 200 ILE A O 1
ATOM 1554 N N . SER A 1 201 ? -18.629 -11.717 29.268 1.00 48.56 201 SER A N 1
ATOM 1555 C CA . SER A 1 201 ? -18.295 -12.543 30.426 1.00 48.56 201 SER A CA 1
ATOM 1556 C C . SER A 1 201 ? -16.774 -12.643 30.602 1.00 48.56 201 SER A C 1
ATOM 1558 O O . SER A 1 201 ? -16.087 -13.145 29.711 1.00 48.56 201 SER A O 1
ATOM 1560 N N . ASP A 1 202 ? -16.263 -12.264 31.781 1.00 52.62 202 ASP A N 1
ATOM 1561 C CA . ASP A 1 202 ? -14.855 -12.434 32.197 1.00 52.62 202 ASP A CA 1
ATOM 1562 C C . ASP A 1 202 ? -14.353 -13.896 32.103 1.00 52.62 202 ASP A C 1
ATOM 1564 O O . ASP A 1 202 ? -13.180 -14.188 32.327 1.00 52.62 202 ASP A O 1
ATOM 1568 N N . ARG A 1 203 ? -15.233 -14.845 31.750 1.00 50.19 203 ARG A N 1
ATOM 1569 C CA . ARG A 1 203 ? -14.921 -16.261 31.526 1.00 50.19 203 ARG A CA 1
ATOM 1570 C C . ARG A 1 203 ? -14.242 -16.554 30.184 1.00 50.19 203 ARG A C 1
ATOM 1572 O O . ARG A 1 203 ? -13.694 -17.645 30.033 1.00 50.19 203 ARG A O 1
ATOM 1579 N N . ALA A 1 204 ? -14.244 -15.635 29.218 1.00 57.38 204 ALA A N 1
ATOM 1580 C CA . ALA A 1 204 ? -13.535 -15.838 27.955 1.00 57.38 204 ALA A CA 1
ATOM 1581 C C . ALA A 1 204 ? -12.046 -15.465 28.103 1.00 57.38 204 ALA A C 1
ATOM 1583 O O . ALA A 1 204 ? -11.680 -14.294 28.220 1.00 57.38 204 ALA A O 1
ATOM 1584 N N . ARG A 1 205 ? -11.156 -16.470 28.093 1.00 55.75 205 ARG A N 1
ATOM 1585 C CA . ARG A 1 205 ? -9.698 -16.249 28.043 1.00 55.75 205 ARG A CA 1
ATOM 1586 C C . ARG A 1 205 ? -9.373 -15.328 26.859 1.00 55.75 205 ARG A C 1
ATOM 1588 O O . ARG A 1 205 ? -9.669 -15.678 25.724 1.00 55.75 205 ARG A O 1
ATOM 1595 N N . GLY A 1 206 ? -8.767 -14.170 27.125 1.00 57.41 206 GLY A N 1
ATOM 1596 C CA . GLY A 1 206 ? -8.328 -13.222 26.091 1.00 57.41 206 GLY A CA 1
ATOM 1597 C C . GLY A 1 206 ? -9.052 -11.872 26.075 1.00 57.41 206 GLY A C 1
ATOM 1598 O O . GLY A 1 206 ? -8.512 -10.931 25.504 1.00 57.41 206 GLY A O 1
ATOM 1599 N N . VAL A 1 207 ? -10.192 -11.711 26.760 1.00 64.88 207 VAL A N 1
ATOM 1600 C CA . VAL A 1 207 ? -10.933 -10.426 26.797 1.00 64.88 207 VAL A CA 1
ATOM 1601 C C . VAL A 1 207 ? -10.090 -9.295 27.386 1.00 64.88 207 VAL A C 1
ATOM 1603 O O . VAL A 1 207 ? -10.051 -8.198 26.834 1.00 64.88 207 VAL A O 1
ATOM 1606 N N . ALA A 1 208 ? -9.34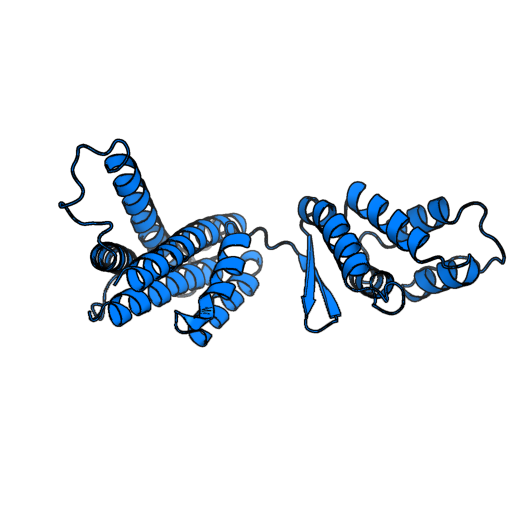5 -9.567 28.461 1.00 64.62 208 ALA A N 1
ATOM 1607 C CA . ALA A 1 208 ? -8.421 -8.598 29.050 1.00 64.62 208 ALA A CA 1
ATOM 1608 C C . ALA A 1 208 ? -7.296 -8.194 28.078 1.00 64.62 208 ALA A C 1
ATOM 1610 O O . ALA A 1 208 ? -6.942 -7.018 28.006 1.00 64.62 208 ALA A O 1
ATOM 1611 N N . ALA A 1 209 ? -6.772 -9.145 27.295 1.00 64.25 209 ALA A N 1
ATOM 1612 C CA . ALA A 1 209 ? -5.754 -8.868 26.285 1.00 64.25 209 ALA A CA 1
ATOM 1613 C C . ALA A 1 209 ? -6.327 -8.012 25.148 1.00 64.25 209 ALA A C 1
ATOM 1615 O O . ALA A 1 209 ? -5.728 -7.003 24.803 1.00 64.25 209 ALA A O 1
ATOM 1616 N N . ILE A 1 210 ? -7.526 -8.334 24.651 1.00 65.06 210 ILE A N 1
ATOM 1617 C CA . ILE A 1 210 ? -8.223 -7.537 23.630 1.00 65.06 210 ILE A CA 1
ATOM 1618 C C . ILE A 1 210 ? -8.489 -6.117 24.143 1.00 65.06 210 ILE A C 1
ATOM 1620 O O . ILE A 1 210 ? -8.137 -5.155 23.469 1.00 65.06 210 ILE A O 1
ATOM 1624 N N . ARG A 1 211 ? -9.030 -5.954 25.359 1.00 68.44 211 ARG A N 1
ATOM 1625 C CA . ARG A 1 211 ? -9.243 -4.628 25.971 1.00 68.44 211 ARG A CA 1
ATOM 1626 C C . ARG A 1 211 ? -7.933 -3.850 26.116 1.00 68.44 211 ARG A C 1
ATOM 1628 O O . ARG A 1 211 ? -7.906 -2.648 25.852 1.00 68.44 211 ARG A O 1
ATOM 1635 N N . SER A 1 212 ? -6.846 -4.520 26.499 1.00 69.06 212 SER A N 1
ATOM 1636 C CA . SER A 1 212 ? -5.515 -3.913 26.587 1.00 69.06 212 SER A CA 1
ATOM 1637 C C . SER A 1 212 ? -5.003 -3.474 25.213 1.00 69.06 212 SER A C 1
ATOM 1639 O O . SER A 1 212 ? -4.552 -2.339 25.071 1.00 69.06 212 SER A O 1
ATOM 1641 N N . THR A 1 213 ? -5.162 -4.305 24.180 1.00 66.06 213 THR A N 1
ATOM 1642 C CA . THR A 1 213 ? -4.828 -3.960 22.792 1.00 66.06 213 THR A CA 1
ATOM 1643 C C . THR A 1 213 ? -5.641 -2.763 22.307 1.00 66.06 213 THR A C 1
ATOM 1645 O O . THR A 1 213 ? -5.065 -1.811 21.794 1.00 66.06 213 THR A O 1
ATOM 1648 N N . LEU A 1 214 ? -6.957 -2.748 22.528 1.00 68.00 214 LEU A N 1
ATOM 1649 C CA . LEU A 1 214 ? -7.822 -1.625 22.158 1.00 68.00 214 LEU A CA 1
ATOM 1650 C C . LEU A 1 214 ? -7.430 -0.335 22.890 1.00 68.00 214 LEU A C 1
ATOM 1652 O O . LEU A 1 214 ? -7.369 0.728 22.277 1.00 68.00 214 LEU A O 1
ATOM 1656 N N . THR A 1 215 ? -7.080 -0.434 24.175 1.00 73.12 215 THR A N 1
ATOM 1657 C CA . THR A 1 215 ? -6.567 0.696 24.963 1.00 73.12 215 THR A CA 1
ATOM 1658 C C . THR A 1 215 ? -5.242 1.210 24.399 1.00 73.12 215 THR A C 1
ATOM 1660 O O . THR A 1 215 ? -5.064 2.418 24.253 1.00 73.12 215 THR A O 1
ATOM 1663 N N . ALA A 1 216 ? -4.324 0.311 24.030 1.00 71.56 216 ALA A N 1
ATOM 1664 C CA . ALA A 1 216 ? -3.063 0.676 23.395 1.00 71.56 216 ALA A CA 1
ATOM 1665 C C . ALA A 1 216 ? -3.292 1.381 22.048 1.00 71.56 216 ALA A C 1
ATOM 1667 O O . ALA A 1 216 ? -2.637 2.380 21.767 1.00 71.56 216 ALA A O 1
ATOM 1668 N N . LEU A 1 217 ? -4.267 0.935 21.252 1.00 68.25 217 LEU A N 1
ATOM 1669 C CA . LEU A 1 217 ? -4.636 1.590 19.996 1.00 68.25 217 LEU A CA 1
ATOM 1670 C C . LEU A 1 217 ? -5.281 2.974 20.219 1.00 68.25 217 LEU A C 1
ATOM 1672 O O . LEU A 1 217 ? -4.948 3.920 19.506 1.00 68.25 217 LEU A O 1
ATOM 1676 N N . SER A 1 218 ? -6.134 3.146 21.239 1.00 70.38 218 SER A N 1
ATOM 1677 C CA . SER A 1 218 ? -6.629 4.478 21.636 1.00 70.38 218 SER A CA 1
ATOM 1678 C C . SER A 1 218 ? -5.495 5.403 22.093 1.00 70.38 218 SER A C 1
ATOM 1680 O O . SER A 1 218 ? -5.528 6.604 21.822 1.00 70.38 218 SER A O 1
ATOM 1682 N N . ASN A 1 219 ? -4.481 4.854 22.766 1.00 78.25 219 ASN A N 1
ATOM 1683 C CA . ASN A 1 219 ? -3.294 5.606 23.164 1.00 78.25 219 ASN A CA 1
ATOM 1684 C C . ASN A 1 219 ? -2.438 5.992 21.958 1.00 78.25 219 ASN A C 1
ATOM 1686 O O . ASN A 1 219 ? -1.939 7.109 21.927 1.00 78.25 219 ASN A O 1
ATOM 1690 N N . ILE A 1 220 ? -2.319 5.140 20.934 1.00 72.75 220 ILE A N 1
ATOM 1691 C CA . ILE A 1 220 ? -1.652 5.509 19.677 1.00 72.75 220 ILE A CA 1
ATOM 1692 C C . ILE A 1 220 ? -2.310 6.755 19.081 1.00 72.75 220 ILE A C 1
ATOM 1694 O O . ILE A 1 220 ? -1.606 7.710 18.774 1.00 72.75 220 ILE A O 1
ATOM 1698 N N . ALA A 1 221 ? -3.643 6.801 18.986 1.00 67.25 221 ALA A N 1
ATOM 1699 C CA . ALA A 1 221 ? -4.351 7.969 18.456 1.00 67.25 221 ALA A CA 1
ATOM 1700 C C . ALA A 1 221 ? -4.049 9.259 19.248 1.00 67.25 221 ALA A C 1
ATOM 1702 O O . ALA A 1 221 ? -3.882 10.324 18.658 1.00 67.25 221 ALA A O 1
ATOM 1703 N N . HIS A 1 222 ? -3.931 9.155 20.575 1.00 73.81 222 HIS A N 1
ATOM 1704 C CA . HIS A 1 222 ? -3.526 10.266 21.438 1.00 73.81 222 HIS A CA 1
ATOM 1705 C C . HIS A 1 222 ? -2.068 10.695 21.199 1.00 73.81 222 HIS A C 1
ATOM 1707 O O . HIS A 1 222 ? -1.792 11.879 21.046 1.00 73.81 222 HIS A O 1
ATOM 1713 N N . GLN A 1 223 ? -1.145 9.740 21.089 1.00 76.00 223 GLN A N 1
ATOM 1714 C CA . GLN A 1 223 ? 0.275 10.014 20.850 1.00 76.00 223 GLN A CA 1
ATOM 1715 C C . GLN A 1 223 ? 0.532 10.625 19.461 1.00 76.00 223 GLN A C 1
ATOM 1717 O O . GLN A 1 223 ? 1.443 11.433 19.298 1.00 76.00 223 GLN A O 1
ATOM 1722 N N . LEU A 1 224 ? -0.296 10.313 18.456 1.00 69.88 224 LEU A N 1
ATOM 1723 C CA . LEU A 1 224 ? -0.258 10.993 17.154 1.00 69.88 224 LEU A CA 1
ATOM 1724 C C . LEU A 1 224 ? -0.626 12.480 17.260 1.00 69.88 224 LEU A C 1
ATOM 1726 O O . LEU A 1 224 ? -0.046 13.305 16.553 1.00 69.88 224 LEU A O 1
ATOM 1730 N N . ASP A 1 225 ? -1.564 12.822 18.145 1.00 67.12 225 ASP A N 1
ATOM 1731 C CA . ASP A 1 225 ? -1.963 14.207 18.403 1.00 67.12 225 ASP A CA 1
ATOM 1732 C C . ASP A 1 225 ? -0.828 14.999 19.070 1.00 67.12 225 ASP A C 1
ATOM 1734 O O . ASP A 1 225 ? -0.506 16.108 18.641 1.00 67.12 225 ASP A O 1
ATOM 1738 N N . GLU A 1 226 ? -0.137 14.384 20.036 1.00 74.25 226 GLU A N 1
ATOM 1739 C CA . GLU A 1 226 ? 1.053 14.964 20.669 1.00 74.25 226 GLU A CA 1
ATOM 1740 C C . GLU A 1 226 ? 2.198 15.165 19.665 1.00 74.25 226 GLU A C 1
ATOM 1742 O O . GLU A 1 226 ? 2.785 16.247 19.609 1.00 74.25 226 GLU A O 1
ATOM 1747 N N . LEU A 1 227 ? 2.484 14.175 18.808 1.00 68.56 227 LEU A N 1
ATOM 1748 C CA . LEU A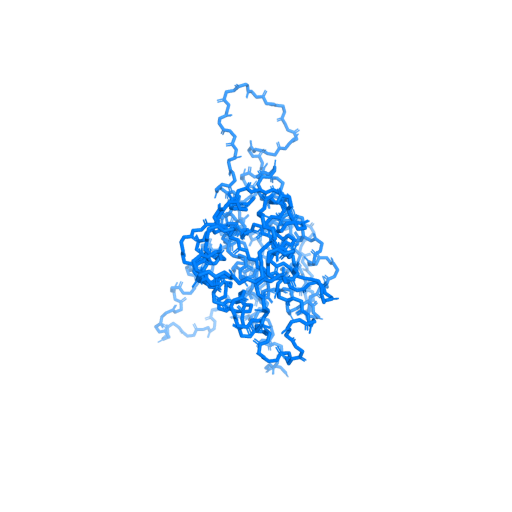 1 227 ? 3.515 14.297 17.769 1.00 68.56 227 LEU A CA 1
ATOM 1749 C C . LEU A 1 227 ? 3.200 15.416 16.766 1.00 68.56 227 LEU A C 1
ATOM 1751 O O . LEU A 1 227 ? 4.101 16.166 16.385 1.00 68.56 227 LEU A O 1
ATOM 1755 N N . ARG A 1 228 ? 1.935 15.582 16.357 1.00 63.47 228 ARG A N 1
ATOM 1756 C CA . ARG A 1 228 ? 1.522 16.716 15.514 1.00 63.47 228 ARG A CA 1
ATOM 1757 C C . ARG A 1 228 ? 1.672 18.044 16.256 1.00 63.47 228 ARG A C 1
ATOM 1759 O O . ARG A 1 228 ? 2.115 19.014 15.650 1.00 63.47 228 ARG A O 1
ATOM 1766 N N . GLY A 1 229 ? 1.316 18.105 17.537 1.00 63.06 229 GLY A N 1
ATOM 1767 C CA . GLY A 1 229 ? 1.452 19.318 18.346 1.00 63.06 229 GLY A CA 1
ATOM 1768 C C . GLY A 1 229 ? 2.907 19.764 18.509 1.00 63.06 229 GLY A C 1
ATOM 1769 O O . GLY A 1 229 ? 3.206 20.950 18.402 1.00 63.06 229 GLY A O 1
ATOM 1770 N N . LEU A 1 230 ? 3.821 18.811 18.704 1.00 65.12 230 LEU A N 1
ATOM 1771 C CA . LEU A 1 230 ? 5.247 19.075 18.911 1.00 65.12 230 LEU A CA 1
ATOM 1772 C C . LEU A 1 230 ? 6.008 19.410 17.620 1.00 65.12 230 LEU A C 1
ATOM 1774 O O . LEU A 1 230 ? 6.989 20.150 17.667 1.00 65.12 230 LEU A O 1
ATOM 1778 N N . TYR A 1 231 ? 5.584 18.862 16.476 1.00 63.59 231 TYR A N 1
ATOM 1779 C CA . TYR A 1 231 ? 6.351 18.925 15.224 1.00 63.59 231 TYR A CA 1
ATOM 1780 C C . TYR A 1 231 ? 5.571 19.465 14.016 1.00 63.59 231 TYR A C 1
ATOM 1782 O O . TYR A 1 231 ? 6.099 19.483 12.902 1.00 63.59 231 TYR A O 1
ATOM 1790 N N . GLY A 1 232 ? 4.326 19.898 14.208 1.00 58.03 232 GLY A N 1
ATOM 1791 C CA . GLY A 1 232 ? 3.493 20.496 13.170 1.00 58.03 232 GLY A CA 1
ATOM 1792 C C . GLY A 1 232 ? 3.981 21.882 12.744 1.00 58.03 232 GLY A C 1
ATOM 1793 O O . GLY A 1 232 ? 4.621 22.611 13.498 1.00 58.03 232 GLY A O 1
ATOM 1794 N N . SER A 1 233 ? 3.635 22.275 11.521 1.00 53.75 233 SER A N 1
ATOM 1795 C CA . SER A 1 233 ? 4.080 23.510 10.854 1.00 53.75 233 SER A CA 1
ATOM 1796 C C . SER A 1 233 ? 3.580 24.829 11.478 1.00 53.75 233 SER A C 1
ATOM 1798 O O . SER A 1 233 ? 3.873 25.898 10.948 1.00 53.75 233 SER A O 1
ATOM 1800 N N . GLY A 1 234 ? 2.840 24.782 12.593 1.00 46.81 234 GLY A N 1
ATOM 1801 C CA . GLY A 1 234 ? 2.104 25.922 13.152 1.00 46.81 234 GLY A CA 1
ATOM 1802 C C . GLY A 1 234 ? 2.839 26.779 14.187 1.00 46.81 234 GLY A C 1
ATOM 1803 O O . GLY A 1 234 ? 2.404 27.904 14.433 1.00 46.81 234 GLY A O 1
ATOM 1804 N N . HIS A 1 235 ? 3.933 26.311 14.798 1.00 44.12 235 HIS A N 1
ATOM 1805 C CA . HIS A 1 235 ? 4.659 27.067 15.830 1.00 44.12 235 HIS A CA 1
ATOM 1806 C C . HIS A 1 235 ? 6.157 27.139 15.513 1.00 44.12 235 HIS A C 1
ATOM 1808 O O . HIS A 1 235 ? 6.811 26.127 15.274 1.00 44.12 235 HIS A O 1
ATOM 1814 N N . GLY A 1 236 ? 6.675 28.370 15.450 1.00 42.62 236 GLY A N 1
ATOM 1815 C CA . GLY A 1 236 ? 8.025 28.709 14.999 1.00 42.62 236 GLY A CA 1
ATOM 1816 C C . GLY A 1 236 ? 9.121 27.814 15.581 1.00 42.62 236 GLY A C 1
ATOM 1817 O O . GLY A 1 236 ? 9.172 27.541 16.778 1.00 42.62 236 GLY A O 1
ATOM 1818 N N . ARG A 1 237 ? 10.012 27.353 14.701 1.00 50.19 237 ARG A N 1
ATOM 1819 C CA . ARG A 1 237 ? 11.095 26.428 15.041 1.00 50.19 237 ARG A CA 1
ATOM 1820 C C . ARG A 1 237 ? 12.145 27.115 15.917 1.00 50.19 237 ARG A C 1
ATOM 1822 O O . ARG A 1 237 ? 12.690 28.143 15.526 1.00 50.19 237 ARG A O 1
ATOM 1829 N N . SER A 1 238 ? 12.526 26.476 17.022 1.00 40.38 238 SER A N 1
ATOM 1830 C CA . SER A 1 238 ? 13.886 26.602 17.551 1.00 40.38 238 SER A CA 1
ATOM 1831 C C . SER A 1 238 ? 14.823 25.742 16.691 1.00 40.38 238 SER A C 1
ATOM 1833 O O . SER A 1 238 ? 14.487 24.627 16.287 1.00 40.38 238 SER A O 1
ATOM 1835 N N . SER A 1 239 ? 15.994 26.279 16.354 1.00 40.62 239 SER A N 1
ATOM 1836 C CA . SER A 1 239 ? 16.936 25.764 15.346 1.00 40.62 239 SER A CA 1
ATOM 1837 C C . SER A 1 239 ? 17.639 24.438 15.695 1.00 40.62 239 SER A C 1
ATOM 1839 O O . SER A 1 239 ? 18.581 24.051 15.007 1.00 40.62 239 SER A O 1
ATOM 1841 N N . THR A 1 240 ? 17.206 23.725 16.741 1.00 42.66 240 THR A N 1
ATOM 1842 C CA . THR A 1 240 ? 17.942 22.592 17.335 1.00 42.66 240 THR A CA 1
ATOM 1843 C C . THR A 1 240 ? 17.144 21.294 17.516 1.00 42.66 240 THR A C 1
ATOM 1845 O O . THR A 1 240 ? 17.720 20.302 17.964 1.00 42.66 240 THR A O 1
ATOM 1848 N N . SER A 1 241 ? 15.858 21.219 17.144 1.00 48.28 241 SER A N 1
ATOM 1849 C CA . SER A 1 241 ? 15.120 19.943 17.209 1.00 48.28 241 SER A CA 1
ATOM 1850 C C . SER A 1 241 ? 15.434 19.046 15.999 1.00 48.28 241 SER A C 1
ATOM 1852 O O . SER A 1 241 ? 15.235 19.433 14.846 1.00 48.28 241 SER A O 1
ATOM 1854 N N . ARG A 1 242 ? 15.919 17.815 16.238 1.00 56.22 242 ARG A N 1
ATOM 1855 C CA . ARG A 1 242 ? 15.881 16.752 15.216 1.00 56.22 242 ARG A CA 1
ATOM 1856 C C . ARG A 1 242 ? 14.404 16.494 14.896 1.00 56.22 242 ARG A C 1
ATOM 1858 O O . ARG A 1 242 ? 13.669 16.034 15.765 1.00 56.22 242 ARG A O 1
ATOM 1865 N N . GLY A 1 243 ? 13.966 16.871 13.697 1.00 69.12 243 GLY A N 1
ATOM 1866 C CA . GLY A 1 243 ? 12.570 16.751 13.268 1.00 69.12 243 GLY A CA 1
ATOM 1867 C C . GLY A 1 243 ? 12.121 15.304 13.032 1.00 69.12 243 GLY A C 1
ATOM 1868 O O . GLY A 1 243 ? 12.924 14.372 13.050 1.00 69.12 243 GLY A O 1
ATOM 1869 N N . LEU A 1 244 ? 10.824 15.126 12.775 1.00 73.69 244 LEU A N 1
ATOM 1870 C CA . LEU A 1 244 ? 10.246 13.838 12.390 1.00 73.69 244 LEU A CA 1
ATOM 1871 C C . LEU A 1 244 ? 10.853 13.332 11.073 1.00 73.69 244 LEU A C 1
ATOM 1873 O O . LEU A 1 244 ? 10.717 13.966 10.033 1.00 73.69 244 LEU A O 1
ATOM 1877 N N . GLU A 1 245 ? 11.488 12.163 11.114 1.00 71.12 245 GLU A N 1
ATOM 1878 C CA . GLU A 1 245 ? 11.921 11.433 9.912 1.00 71.12 245 GLU A CA 1
ATOM 1879 C C . GLU A 1 245 ? 10.822 10.510 9.343 1.00 71.12 245 GLU A C 1
ATOM 1881 O O . GLU A 1 245 ? 9.971 10.038 10.107 1.00 71.12 245 GLU A O 1
ATOM 1886 N N . PRO A 1 246 ? 10.881 10.148 8.043 1.00 70.31 246 PRO A N 1
ATOM 1887 C CA . PRO A 1 246 ? 9.894 9.281 7.387 1.00 70.31 246 PRO A CA 1
ATOM 1888 C C . PRO A 1 246 ? 9.602 7.964 8.114 1.00 70.31 246 PRO A C 1
ATOM 1890 O O . PRO A 1 246 ? 8.470 7.491 8.131 1.00 70.31 246 PRO A O 1
ATOM 1893 N N . ARG A 1 247 ? 10.592 7.376 8.802 1.00 65.69 247 ARG A N 1
ATOM 1894 C CA . ARG A 1 247 ? 10.378 6.147 9.589 1.00 65.69 247 ARG A CA 1
ATOM 1895 C C . ARG A 1 247 ? 9.366 6.314 10.729 1.00 65.69 247 ARG A C 1
ATOM 1897 O O . ARG A 1 247 ? 8.654 5.361 11.029 1.00 65.69 247 ARG A O 1
ATOM 1904 N N . HIS A 1 248 ? 9.272 7.501 11.329 1.00 77.12 248 HIS A N 1
ATOM 1905 C CA . HIS A 1 248 ? 8.294 7.783 12.381 1.00 77.12 248 HIS A CA 1
ATOM 1906 C C . HIS A 1 248 ? 6.890 7.924 11.790 1.00 77.12 248 HIS A C 1
ATOM 1908 O O . HIS A 1 248 ? 5.946 7.354 12.330 1.00 77.12 248 HIS A O 1
ATOM 1914 N N . ALA A 1 249 ? 6.765 8.594 10.638 1.00 77.19 249 ALA A N 1
ATOM 1915 C CA . ALA A 1 249 ? 5.504 8.663 9.902 1.00 77.19 249 ALA A CA 1
ATOM 1916 C C . ALA A 1 249 ? 5.021 7.272 9.474 1.00 77.19 249 ALA A C 1
ATOM 1918 O O . ALA A 1 249 ? 3.857 6.944 9.672 1.00 77.19 249 ALA A O 1
ATOM 1919 N N . ARG A 1 250 ? 5.915 6.410 8.976 1.00 77.88 250 ARG A N 1
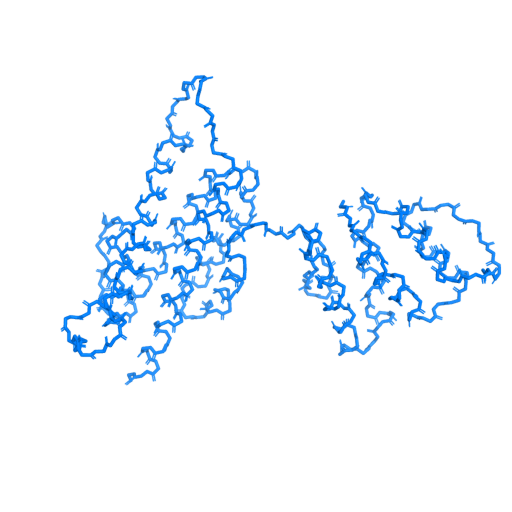ATOM 1920 C CA . ARG A 1 250 ? 5.573 5.026 8.608 1.00 77.88 250 ARG A CA 1
ATOM 1921 C C . ARG A 1 250 ? 5.037 4.209 9.787 1.00 77.88 250 ARG A C 1
ATOM 1923 O O . ARG A 1 250 ? 4.074 3.468 9.607 1.00 77.88 250 ARG A O 1
ATOM 1930 N N . LEU A 1 251 ? 5.629 4.343 10.979 1.00 76.38 251 LEU A N 1
ATOM 1931 C CA . LEU A 1 251 ? 5.139 3.681 12.196 1.00 76.38 251 LEU A CA 1
ATOM 1932 C C . LEU A 1 251 ? 3.744 4.191 12.584 1.00 76.38 251 LEU A C 1
ATOM 1934 O O . LEU A 1 251 ? 2.828 3.400 12.801 1.00 76.38 251 LEU A O 1
ATOM 1938 N N . ALA A 1 252 ? 3.599 5.514 12.640 1.00 80.88 252 ALA A N 1
ATOM 1939 C CA . ALA A 1 252 ? 2.362 6.201 12.980 1.00 80.88 252 ALA A CA 1
ATOM 1940 C C . ALA A 1 252 ? 1.204 5.823 12.050 1.00 80.88 252 ALA A C 1
ATOM 1942 O O . ALA A 1 252 ? 0.150 5.378 12.508 1.00 80.88 252 ALA A O 1
ATOM 1943 N N . VAL A 1 253 ? 1.426 5.950 10.741 1.00 82.88 253 VAL A N 1
ATOM 1944 C CA . VAL A 1 253 ? 0.451 5.580 9.716 1.00 82.88 253 VAL A CA 1
ATOM 1945 C C . VAL A 1 253 ? 0.101 4.104 9.832 1.00 82.88 253 VAL A C 1
ATOM 1947 O O . VAL A 1 253 ? -1.074 3.761 9.754 1.00 82.88 253 VAL A O 1
ATOM 1950 N N . GLY A 1 254 ? 1.070 3.222 10.076 1.00 80.38 254 GLY A N 1
ATOM 1951 C CA . GLY A 1 254 ? 0.785 1.794 10.183 1.00 80.38 254 GLY A CA 1
ATOM 1952 C C . GLY A 1 254 ? -0.087 1.408 11.346 1.00 80.38 254 GLY A C 1
ATOM 1953 O O . GLY A 1 254 ? -1.023 0.622 11.178 1.00 80.38 254 GLY A O 1
ATOM 1954 N N . ALA A 1 255 ? 0.174 1.997 12.503 1.00 82.00 255 ALA A N 1
ATOM 1955 C CA . ALA A 1 255 ? -0.661 1.791 13.666 1.00 82.00 255 ALA A CA 1
ATOM 1956 C C . ALA A 1 255 ? -2.080 2.350 13.444 1.00 82.00 255 ALA A C 1
ATOM 1958 O O . ALA A 1 255 ? -3.058 1.648 13.704 1.00 82.00 255 ALA A O 1
ATOM 1959 N N . ALA A 1 256 ? -2.198 3.559 12.880 1.00 84.81 256 ALA A N 1
ATOM 1960 C CA . ALA A 1 256 ? -3.485 4.174 12.551 1.00 84.81 256 ALA A CA 1
ATOM 1961 C C . ALA A 1 256 ? -4.290 3.345 11.538 1.00 84.81 256 ALA A C 1
ATOM 1963 O O . ALA A 1 256 ? -5.462 3.060 11.768 1.00 84.81 256 ALA A O 1
ATOM 1964 N N . SER A 1 257 ? -3.650 2.906 10.455 1.00 85.25 257 SER A N 1
ATOM 1965 C CA . SER A 1 257 ? -4.276 2.113 9.390 1.00 85.25 257 SER A CA 1
ATOM 1966 C C . SER A 1 257 ? -4.764 0.763 9.903 1.00 85.25 257 SER A C 1
ATOM 1968 O O . SER A 1 257 ? -5.847 0.321 9.536 1.00 85.25 257 SER A O 1
ATOM 1970 N N . SER A 1 258 ? -3.995 0.124 10.790 1.00 83.00 258 SER A N 1
ATOM 1971 C CA . SER A 1 258 ? -4.376 -1.162 11.387 1.00 83.00 258 SER A CA 1
ATOM 1972 C C . SER A 1 258 ? -5.581 -1.020 12.318 1.00 83.00 258 SER A C 1
ATOM 1974 O O . SER A 1 258 ? -6.495 -1.839 12.259 1.00 83.00 258 SER A O 1
ATOM 1976 N N . LEU A 1 259 ? -5.612 0.035 13.144 1.00 84.56 259 LEU A N 1
ATOM 1977 C CA . LEU A 1 259 ? -6.775 0.359 13.976 1.00 84.56 259 LEU A CA 1
ATOM 1978 C C . LEU A 1 259 ? -8.008 0.622 13.109 1.00 84.56 259 LEU A C 1
ATOM 1980 O O . LEU A 1 259 ? -9.067 0.056 13.359 1.00 84.56 259 LEU A O 1
ATOM 1984 N N . CYS A 1 260 ? -7.856 1.475 12.099 1.00 87.12 260 CYS A N 1
ATOM 1985 C CA . CYS A 1 260 ? -8.931 1.837 11.192 1.00 87.12 260 CYS A CA 1
ATOM 1986 C C . CYS A 1 260 ? -9.517 0.593 10.527 1.00 87.12 260 CYS A C 1
ATOM 1988 O O . CYS A 1 260 ? -10.708 0.352 10.679 1.00 87.12 260 CYS A O 1
ATOM 1990 N N . LEU A 1 261 ? -8.685 -0.240 9.891 1.00 85.38 261 LEU A N 1
ATOM 1991 C CA . LEU A 1 261 ? -9.140 -1.469 9.238 1.00 85.38 261 LEU A CA 1
ATOM 1992 C C . LEU A 1 261 ? -9.910 -2.375 10.203 1.00 85.38 261 LEU A C 1
ATOM 1994 O O . LEU A 1 261 ? -11.000 -2.830 9.874 1.00 85.38 261 LEU A O 1
ATOM 1998 N N . PHE A 1 262 ? -9.381 -2.586 11.410 1.00 85.06 262 PHE A N 1
ATOM 1999 C CA . PHE A 1 262 ? -10.054 -3.396 12.420 1.00 85.06 262 PHE A CA 1
ATOM 2000 C C . PHE A 1 262 ? -11.444 -2.850 12.783 1.00 85.06 262 PHE A C 1
ATOM 2002 O O . PHE A 1 262 ? -12.393 -3.625 12.895 1.00 85.06 262 PHE A O 1
ATOM 2009 N N . LEU A 1 263 ? -11.581 -1.532 12.969 1.00 85.94 263 LEU A N 1
ATOM 2010 C CA . LEU A 1 263 ? -12.868 -0.909 13.290 1.00 85.94 263 LEU A CA 1
ATOM 2011 C C . LEU A 1 263 ? -13.887 -1.100 12.162 1.00 85.94 263 LEU A C 1
ATOM 2013 O O . LEU A 1 263 ? -15.035 -1.429 12.450 1.00 85.94 263 LEU A O 1
ATOM 2017 N N . VAL A 1 264 ? -13.462 -0.949 10.904 1.00 87.38 264 VAL A N 1
ATOM 2018 C CA . VAL A 1 264 ? -14.331 -1.138 9.732 1.00 87.38 264 VAL A CA 1
ATOM 2019 C C . VAL A 1 264 ? -14.772 -2.593 9.592 1.00 87.38 264 VAL A C 1
ATOM 2021 O O . VAL A 1 264 ? -15.969 -2.862 9.573 1.00 87.38 264 VAL A O 1
ATOM 2024 N N . GLU A 1 265 ? -13.828 -3.541 9.598 1.00 84.56 265 GLU A N 1
ATOM 2025 C CA . GLU A 1 265 ? -14.135 -4.977 9.501 1.00 84.56 265 GLU A CA 1
ATOM 2026 C C . GLU A 1 265 ? -15.026 -5.453 10.668 1.00 84.56 265 GLU A C 1
ATOM 2028 O O . GLU A 1 265 ? -15.834 -6.373 10.521 1.00 84.56 265 GLU A O 1
ATOM 2033 N N . THR A 1 266 ? -14.886 -4.843 11.851 1.00 84.56 266 THR A N 1
ATOM 2034 C CA . THR A 1 266 ? -15.765 -5.126 12.995 1.00 84.56 266 THR A CA 1
ATOM 2035 C C . THR A 1 266 ? -17.159 -4.555 12.771 1.00 84.56 266 THR A C 1
ATOM 2037 O O . THR A 1 266 ? -18.140 -5.255 13.017 1.00 84.56 266 THR A O 1
ATOM 2040 N N . PHE A 1 267 ? -17.257 -3.301 12.321 1.00 85.81 267 PHE A N 1
ATOM 2041 C CA . PHE A 1 267 ? -18.534 -2.647 12.052 1.00 85.81 267 PHE A CA 1
ATOM 2042 C C . PHE A 1 267 ? -19.347 -3.421 11.015 1.00 85.81 267 PHE A C 1
ATOM 2044 O O . PHE A 1 267 ? -20.503 -3.726 11.275 1.00 85.81 267 PHE A O 1
ATOM 2051 N N . GLU A 1 268 ? -18.723 -3.846 9.916 1.00 83.38 268 GLU A N 1
ATOM 2052 C CA . GLU A 1 268 ? -19.354 -4.698 8.903 1.00 83.38 268 GLU A CA 1
ATOM 2053 C C . GLU A 1 268 ? -19.963 -5.965 9.487 1.00 83.38 268 GLU A C 1
ATOM 2055 O O . GLU A 1 268 ? -21.119 -6.289 9.232 1.00 83.38 268 GLU A O 1
ATOM 2060 N N . LYS A 1 269 ? -19.192 -6.691 10.300 1.00 81.06 269 LYS A N 1
ATOM 2061 C CA . LYS A 1 269 ? -19.681 -7.921 10.929 1.00 81.06 269 LYS A CA 1
ATOM 2062 C C . LYS A 1 269 ? -20.803 -7.656 11.928 1.00 81.06 269 LYS A C 1
ATOM 2064 O O . LYS A 1 269 ? -21.691 -8.494 12.050 1.00 81.06 269 LYS A O 1
ATOM 2069 N N . HIS A 1 270 ? -20.745 -6.540 12.658 1.00 76.06 270 HIS A N 1
ATOM 2070 C CA . HIS A 1 270 ? -21.775 -6.152 13.628 1.00 76.06 270 HIS A CA 1
ATOM 2071 C C . HIS A 1 270 ? -23.073 -5.745 12.926 1.00 76.06 270 HIS A C 1
ATOM 2073 O O . HIS A 1 270 ? -24.140 -6.198 13.331 1.00 76.06 270 HIS A O 1
ATOM 2079 N N . ASP A 1 271 ? -22.987 -4.974 11.843 1.00 69.12 271 ASP A N 1
ATOM 2080 C CA . ASP A 1 271 ? -24.143 -4.530 11.059 1.00 69.12 271 ASP A CA 1
ATOM 2081 C C . ASP A 1 271 ? -24.815 -5.699 10.325 1.00 69.12 271 ASP A C 1
ATOM 2083 O O . ASP A 1 271 ? -26.027 -5.856 10.399 1.00 69.12 271 ASP A O 1
ATOM 2087 N N . LEU A 1 272 ? -24.029 -6.620 9.750 1.00 57.84 272 LEU A N 1
ATOM 2088 C CA . LEU A 1 272 ? -24.534 -7.873 9.161 1.00 57.84 272 LEU A CA 1
ATOM 2089 C C . LEU A 1 272 ? -25.198 -8.821 10.177 1.00 57.84 272 LEU A C 1
ATOM 2091 O O . LEU A 1 272 ? -25.821 -9.804 9.777 1.00 57.84 272 LEU A O 1
ATOM 2095 N N . SER A 1 273 ? -25.015 -8.584 11.479 1.00 52.66 273 SER A N 1
ATOM 2096 C CA . SER A 1 273 ? -25.585 -9.409 12.551 1.00 52.66 273 SER A CA 1
ATOM 2097 C C . SER A 1 273 ? -26.876 -8.844 13.161 1.00 52.66 273 SER A C 1
ATOM 2099 O O . SER A 1 273 ? -27.451 -9.495 14.038 1.00 52.66 273 SER A O 1
ATOM 2101 N N . LYS A 1 274 ? -27.321 -7.663 12.714 1.00 50.59 274 LYS A N 1
ATOM 2102 C CA . LYS A 1 274 ? -28.596 -7.031 13.087 1.00 50.59 274 LYS A CA 1
ATOM 2103 C C . LYS A 1 274 ? -29.675 -7.295 12.043 1.00 50.59 274 LYS A C 1
ATOM 2105 O O . LYS A 1 274 ? -30.846 -7.400 12.472 1.00 50.59 274 LYS A O 1
#

Sequence (274 aa):
MKIGEAAISHLVEIAYNTGMSSGPMIAFFNSFGLNNPVVHMLDSKRRFANQAWRELNGSSELPEAINQILSPHHWPQDDERQRQIDNLNKALRIDGWVIEDNLGRLEVTPRSGLGGDAALRRLKDHGDLINHENLISRIRAIEKSVEASPADAIGAAKELIEAITKDIIEKAGQEPAKRASPSELVKHSLKCLDLASDKISDRARGVAAIRSTLTALSNIAHQLDELRGLYGSGHGRSSTSRGLEPRHARLAVGAASSLCLFLVETFEKHDLSK

Radius of gyration: 24.17 Å; chains: 1; bounding box: 53×45×69 Å

Secondary structure (DSSP, 8-state):
----HHHHHHHHHHHHHT---HHHHHHHHHTTT------S--S-HHHHHHHHHHHHTTSSSHHHHHHHHTSTTT--SHHHHHHHHHHHHHHHHHTTEEEEEETTEEEEEE----TTHHHHHHHHHTGGGS-HHHHHHHHHHHHHHTTT-HHHHHHHHHHHHHHHHHHHHHHTT----TT--HHHHHHHHHHHTTTT-TTS-TTSTTHHHHHHHHHHHHHHHHHHHHHHHHHSTTS---TT--PPPHHHHHHHHHHHHHHHHHHHHHHHHHHTT-

Foldseek 3Di:
DAFDPQLLLLQLVLLVLLVDAQQVSVVLLVVLVDDDDRDNHDPDSSVVSSVSLVVCGPPPSNFVSVQVSLACVSPVDPVVSVVSQVSSQVRVVVVQWHWDQDPRTTGIDGNLLAQQPVLLVVVQVLLVLFVNVQSVVLSVQLSVDLQPPLLSNLVSLLSNLQRLLQRLCVVLVHHDDPDDQSLRSLVSLCVSLVLPDPPPPPPDPCSVVSVVVSNVLSVLSVVSVVLNVVAPPPDDDDPDDPHDHSVNSSVSNNSSSVSSSVSSVSSVVSVVVD

Organism: NCBI:txid745714

pLDDT: mean 80.49, std 14.25, range [40.38, 98.19]